Protein AF-A0A966YC26-F1 (afdb_monomer_lite)

pLDDT: mean 80.88, std 17.06, range [25.34, 98.81]

Radius of gyration: 23.55 Å; chains: 1; bounding box: 51×38×65 Å

Sequence (324 aa):
MDHTTIADCYKNHICDYFHRMGGAGRYVGYEDWHPAVLTLGCAYQAMKVRTFSELQPFWSRLPLPIMSGCDDLRQKTLKLIRANIDDTVLAVPFLKWVEIEIFETVKRSYGHEVATIFTKKMAEIKNDLGLPVITKTMQPLLMPSSVKVDVLRPDVSDIVTQDFVEHCCELYKLDHFGDHGYAHWMRVLYNGRILAAETGANVRIVELFALLHDTHRENEFDDPEHGPRAAAYAQRLLDGEISGFQFDLTPNEKKQLLIAIHDHSKPMNPRKIRQLNIGACWDADRLDLQRMGIRPQPHGLYTRYACESDVIRSANFRAQQIRL

Foldseek 3Di:
DDLVQLVCLLVVPQVVLCVVCPHVPNAPPGDLLLSLLLSLLLLCCLLVVDPPVLQVLSVVNHGPCCNPNSPCSSVVSSVSNNVPDDNVPSDPVSSVVNSVSSLVVCCVPPNDVSSVVNVVSVLVSCVSSVHDPCPDDDDDPDDPPDDDLPLLQDDDDLCRDPVNLVVLQVLAPDDLLDLLHDSLLSQLLVQLVVLCVVVVADSLLSNLLSSQLQSQDPDRPDDLCSLVVSLVVLVCVAVCVDPDDYDDDDPVSNVLSSCLSNPLPPPDFLVPDPRSNSQSSSLSNLLLCVLVVDQRALRNGNDPVSSDPVSSVVSNVSSVSDSD

Structure (mmCIF, N/CA/C/O backbone):
data_AF-A0A966YC26-F1
#
_entry.id   AF-A0A966YC26-F1
#
loop_
_atom_site.group_PDB
_atom_site.id
_atom_site.type_symbol
_atom_site.label_atom_id
_atom_site.label_alt_id
_atom_site.label_comp_id
_atom_site.label_asym_id
_atom_site.label_entity_id
_atom_site.label_seq_id
_atom_site.pdbx_PDB_ins_code
_atom_site.Cartn_x
_atom_site.Cartn_y
_atom_site.Cartn_z
_atom_site.occupancy
_atom_site.B_iso_or_equiv
_atom_site.auth_seq_id
_atom_site.auth_comp_id
_atom_site.auth_asym_id
_atom_site.auth_atom_id
_atom_site.pdbx_PDB_model_num
ATOM 1 N N . MET A 1 1 ? 4.583 -12.680 -17.547 1.00 46.84 1 MET A N 1
ATOM 2 C CA . MET A 1 1 ? 5.699 -11.727 -17.704 1.00 46.84 1 MET A CA 1
ATOM 3 C C . MET A 1 1 ? 5.242 -10.403 -17.151 1.00 46.84 1 MET A C 1
ATOM 5 O O . MET A 1 1 ? 4.227 -9.912 -17.628 1.00 46.84 1 MET A O 1
ATOM 9 N N . ASP A 1 2 ? 5.879 -9.909 -16.096 1.00 49.91 2 ASP A N 1
ATOM 10 C CA . ASP A 1 2 ? 5.395 -8.715 -15.411 1.00 49.91 2 ASP A CA 1
ATOM 11 C C . ASP A 1 2 ? 6.041 -7.470 -16.026 1.00 49.91 2 ASP A C 1
ATOM 13 O O . ASP A 1 2 ? 7.256 -7.382 -16.204 1.00 49.91 2 ASP A O 1
ATOM 17 N N . HIS A 1 3 ? 5.199 -6.525 -16.413 1.00 50.31 3 HIS A N 1
ATOM 18 C CA . HIS A 1 3 ? 5.588 -5.278 -17.048 1.00 50.31 3 HIS A CA 1
ATOM 19 C C . HIS A 1 3 ? 6.508 -4.419 -16.158 1.00 50.31 3 HIS A C 1
ATOM 21 O O . HIS A 1 3 ? 7.240 -3.562 -16.666 1.00 50.31 3 HIS A O 1
ATOM 27 N N . THR A 1 4 ? 6.523 -4.703 -14.851 1.00 57.97 4 THR A N 1
ATOM 28 C CA . THR A 1 4 ? 7.474 -4.161 -13.874 1.00 57.97 4 THR A CA 1
ATOM 29 C C . THR A 1 4 ? 8.918 -4.312 -14.311 1.00 57.97 4 THR A C 1
ATOM 31 O O . THR A 1 4 ? 9.693 -3.417 -14.033 1.00 57.97 4 THR A O 1
ATOM 34 N N . THR A 1 5 ? 9.327 -5.339 -15.067 1.00 68.44 5 THR A N 1
ATOM 35 C CA . THR A 1 5 ? 10.771 -5.538 -15.296 1.00 68.44 5 THR A CA 1
ATOM 36 C C . THR A 1 5 ? 11.432 -4.455 -16.162 1.00 68.44 5 THR A C 1
ATOM 38 O O . THR A 1 5 ? 12.599 -4.121 -15.952 1.00 68.44 5 THR A O 1
ATOM 41 N N . ILE A 1 6 ? 10.710 -3.858 -17.119 1.00 77.44 6 ILE A N 1
ATOM 42 C CA . ILE A 1 6 ? 11.257 -2.750 -17.927 1.00 77.44 6 ILE A CA 1
ATOM 43 C C . ILE A 1 6 ? 11.213 -1.434 -17.138 1.00 77.44 6 ILE A C 1
ATOM 45 O O . ILE A 1 6 ? 12.170 -0.660 -17.192 1.00 77.44 6 ILE A O 1
ATOM 49 N N . ALA A 1 7 ? 10.151 -1.200 -16.366 1.00 68.12 7 ALA A N 1
ATOM 50 C CA . ALA A 1 7 ? 10.051 -0.045 -15.474 1.00 68.12 7 ALA A CA 1
ATOM 51 C C . ALA A 1 7 ? 11.074 -0.110 -14.319 1.00 68.12 7 ALA A C 1
ATOM 53 O O . ALA A 1 7 ? 11.693 0.892 -13.974 1.00 68.12 7 ALA A O 1
ATOM 54 N N . ASP A 1 8 ? 11.347 -1.300 -13.791 1.00 75.75 8 ASP A N 1
ATOM 55 C CA . ASP A 1 8 ? 12.387 -1.572 -12.800 1.00 75.75 8 ASP A CA 1
ATOM 56 C C . ASP A 1 8 ? 13.776 -1.405 -13.407 1.00 75.75 8 ASP A C 1
ATOM 58 O O . ASP A 1 8 ? 14.669 -0.866 -12.759 1.00 75.75 8 ASP A O 1
ATOM 62 N N . CYS A 1 9 ? 13.977 -1.815 -14.663 1.00 81.62 9 CYS A N 1
ATOM 63 C CA . CYS A 1 9 ? 15.208 -1.513 -15.390 1.00 81.62 9 CYS A CA 1
ATOM 64 C C . CYS A 1 9 ? 15.407 0.007 -15.508 1.00 81.62 9 CYS A C 1
ATOM 66 O O . CYS A 1 9 ? 16.504 0.509 -15.262 1.00 81.62 9 CYS A O 1
ATOM 68 N N . TYR A 1 10 ? 14.356 0.757 -15.839 1.00 83.31 10 TYR A N 1
ATOM 69 C CA . TYR A 1 10 ? 14.411 2.217 -15.854 1.00 83.31 10 TYR A CA 1
ATOM 70 C C . TYR A 1 10 ? 14.780 2.782 -14.473 1.00 83.31 10 TYR A C 1
ATOM 72 O O . TYR A 1 10 ? 15.791 3.472 -14.333 1.00 83.31 10 TYR A O 1
ATOM 80 N N . LYS A 1 11 ? 14.020 2.427 -13.434 1.00 77.81 11 LYS A N 1
ATOM 81 C CA . LYS A 1 11 ? 14.167 2.979 -12.083 1.00 77.81 11 LYS A CA 1
ATOM 82 C C . LYS A 1 11 ? 15.481 2.576 -11.412 1.00 77.81 11 LYS A C 1
ATOM 84 O O . LYS A 1 11 ? 16.204 3.423 -10.899 1.00 77.81 11 LYS A O 1
ATOM 89 N N . ASN A 1 12 ? 15.796 1.286 -11.416 1.00 78.50 12 ASN A N 1
ATOM 90 C CA . ASN A 1 12 ? 16.855 0.720 -10.582 1.00 78.50 12 ASN A CA 1
ATOM 91 C C . ASN A 1 12 ? 18.201 0.617 -11.306 1.00 78.50 12 ASN A C 1
ATOM 93 O O . ASN A 1 12 ? 19.228 0.467 -10.651 1.00 78.50 12 ASN A O 1
ATOM 97 N N . HIS A 1 13 ? 18.219 0.666 -12.643 1.00 81.38 13 HIS A N 1
ATOM 98 C CA . HIS A 1 13 ? 19.461 0.576 -13.413 1.00 81.38 13 HIS A CA 1
ATOM 99 C C . HIS A 1 13 ? 19.802 1.887 -14.118 1.00 81.38 13 HIS A C 1
ATOM 101 O O . HIS A 1 13 ? 20.912 2.393 -13.962 1.00 81.38 13 HIS A O 1
ATOM 107 N N . ILE A 1 14 ? 18.859 2.454 -14.874 1.00 84.06 14 ILE A N 1
ATOM 108 C CA . ILE A 1 14 ? 19.116 3.668 -15.652 1.00 84.06 14 ILE A CA 1
ATOM 109 C C . ILE A 1 14 ? 19.166 4.903 -14.747 1.00 84.06 14 ILE A C 1
ATOM 111 O O . ILE A 1 14 ? 20.177 5.604 -14.740 1.00 84.06 14 ILE A O 1
ATOM 115 N N . CYS A 1 15 ? 18.110 5.175 -13.975 1.00 80.38 15 CYS A N 1
ATOM 116 C CA . CYS A 1 15 ? 18.053 6.360 -13.113 1.00 80.38 15 CYS A CA 1
ATOM 117 C C . CYS A 1 15 ? 19.156 6.348 -12.049 1.00 80.38 15 CYS A C 1
ATOM 119 O O . CYS A 1 15 ? 19.765 7.389 -11.809 1.00 80.38 15 CYS A O 1
ATOM 121 N N . ASP A 1 16 ? 19.464 5.181 -11.475 1.00 78.69 16 ASP A N 1
ATOM 122 C CA . ASP A 1 16 ? 20.592 5.005 -10.554 1.00 78.69 16 ASP A CA 1
ATOM 123 C C . ASP A 1 16 ? 21.946 5.317 -11.219 1.00 78.69 16 ASP A C 1
ATOM 125 O O . ASP A 1 16 ? 22.761 6.045 -10.650 1.00 78.69 16 ASP A O 1
ATOM 129 N N . TYR A 1 17 ? 22.185 4.834 -12.447 1.00 80.38 17 TYR A N 1
ATOM 130 C CA . TYR A 1 17 ? 23.409 5.158 -13.188 1.00 80.38 17 TYR A CA 1
ATOM 131 C C . TYR A 1 17 ? 23.558 6.672 -13.382 1.00 80.38 17 TYR A C 1
ATOM 133 O O . TYR A 1 17 ? 24.613 7.236 -13.082 1.00 80.38 17 TYR A O 1
ATOM 141 N N . PHE A 1 18 ? 22.498 7.347 -13.836 1.00 73.56 18 PHE A N 1
ATOM 142 C CA . PHE A 1 18 ? 22.528 8.796 -14.030 1.00 73.56 18 PHE A CA 1
ATOM 143 C C . PHE A 1 18 ? 22.691 9.556 -12.709 1.00 73.56 18 PHE A C 1
ATOM 145 O O . PHE A 1 18 ? 23.477 10.500 -12.671 1.00 73.56 18 PHE A O 1
ATOM 152 N N . HIS A 1 19 ? 22.059 9.114 -11.617 1.00 72.88 19 HIS A N 1
ATOM 153 C CA . HIS A 1 19 ? 22.267 9.685 -10.281 1.00 72.88 19 HIS A CA 1
ATOM 154 C C . HIS A 1 19 ? 23.727 9.578 -9.830 1.00 72.88 19 HIS A C 1
ATOM 156 O O . HIS A 1 19 ? 24.337 10.585 -9.474 1.00 72.88 19 HIS A O 1
ATOM 162 N N . ARG A 1 20 ? 24.325 8.380 -9.905 1.00 73.31 20 ARG A N 1
ATOM 163 C CA . ARG A 1 20 ? 25.728 8.150 -9.511 1.00 73.31 20 ARG A CA 1
ATOM 164 C C . ARG A 1 20 ? 26.718 8.931 -10.362 1.00 73.31 20 ARG A C 1
ATOM 166 O O . ARG A 1 20 ? 27.778 9.324 -9.880 1.00 73.31 20 ARG A O 1
ATOM 173 N N . MET A 1 21 ? 26.378 9.166 -11.625 1.00 67.44 21 MET A N 1
ATOM 174 C CA . MET A 1 21 ? 27.212 9.948 -12.524 1.00 67.44 21 MET A CA 1
ATOM 175 C C . MET A 1 21 ? 27.005 11.460 -12.377 1.00 67.44 21 MET A C 1
ATOM 177 O O . MET A 1 21 ? 27.778 12.195 -12.978 1.00 67.44 21 MET A O 1
ATOM 181 N N . GLY A 1 22 ? 26.070 11.943 -11.553 1.00 56.41 22 GLY A N 1
ATOM 182 C CA . GLY A 1 22 ? 25.850 13.375 -11.308 1.00 56.41 22 GLY A CA 1
ATOM 183 C C . GLY A 1 22 ? 24.789 14.037 -12.198 1.00 56.41 22 GLY A C 1
ATOM 184 O O . GLY A 1 22 ? 24.747 15.260 -12.268 1.00 56.41 22 GLY A O 1
ATOM 185 N N . GLY A 1 23 ? 23.943 13.250 -12.872 1.00 60.91 23 GLY A N 1
ATOM 186 C CA . GLY A 1 23 ? 22.702 13.697 -13.520 1.00 60.91 23 GLY A CA 1
ATOM 187 C C . GLY A 1 23 ? 22.843 14.824 -14.554 1.00 60.91 23 GLY A C 1
ATOM 188 O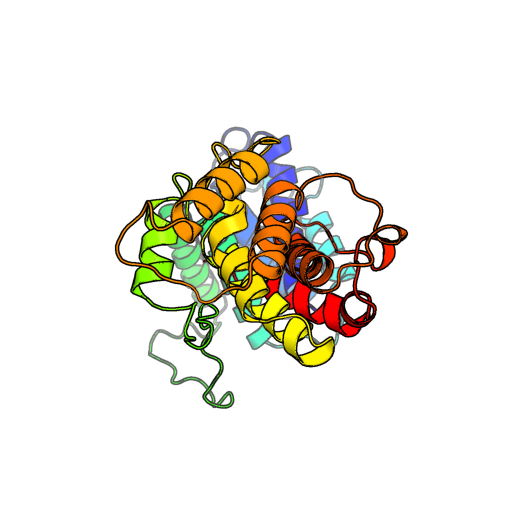 O . GLY A 1 23 ? 23.819 14.883 -15.318 1.00 60.91 23 GLY A O 1
ATOM 189 N N . ALA A 1 24 ? 21.832 15.704 -14.580 1.00 51.41 24 ALA A N 1
ATOM 190 C CA . ALA A 1 24 ? 21.786 16.937 -15.364 1.00 51.41 24 ALA A CA 1
ATOM 191 C C . ALA A 1 24 ? 22.899 17.898 -14.917 1.00 51.41 24 ALA A C 1
ATOM 193 O O . ALA A 1 24 ? 22.746 18.687 -13.992 1.00 51.41 24 ALA A O 1
ATOM 194 N N . GLY A 1 25 ? 24.065 17.784 -15.550 1.00 51.94 25 GLY A N 1
ATOM 195 C CA . GLY A 1 25 ? 25.237 18.601 -15.228 1.00 51.94 25 GLY A CA 1
ATOM 196 C C . GLY A 1 25 ? 26.548 18.025 -15.753 1.00 51.94 25 GLY A C 1
ATOM 197 O O . GLY A 1 25 ? 27.466 18.777 -16.069 1.00 51.94 25 GLY A O 1
ATOM 198 N N . ARG A 1 26 ? 26.632 16.697 -15.923 1.00 65.94 26 ARG A N 1
ATOM 199 C CA . ARG A 1 26 ? 27.845 16.032 -16.437 1.00 65.94 26 ARG A CA 1
ATOM 200 C C . ARG A 1 26 ? 27.856 15.819 -17.948 1.00 65.94 26 ARG A C 1
ATOM 202 O O . ARG A 1 26 ? 28.925 15.748 -18.550 1.00 65.94 26 ARG A O 1
ATOM 209 N N . TYR A 1 27 ? 26.684 15.708 -18.565 1.00 65.75 27 TYR A N 1
ATOM 210 C CA . TYR A 1 27 ? 26.548 15.446 -19.994 1.00 65.75 27 TYR A CA 1
ATOM 211 C C . TYR A 1 27 ? 25.913 16.650 -20.680 1.00 65.75 27 TYR A C 1
ATOM 213 O O . TYR A 1 27 ? 24.805 17.060 -20.338 1.00 65.75 27 TYR A O 1
ATOM 221 N N . VAL A 1 28 ? 26.625 17.215 -21.656 1.00 68.31 28 VAL A N 1
ATOM 222 C CA . VAL A 1 28 ? 26.132 18.344 -22.451 1.00 68.31 28 VAL A CA 1
ATOM 223 C C . VAL A 1 28 ? 24.828 17.946 -23.145 1.00 68.31 28 VAL A C 1
ATOM 225 O O . VAL A 1 28 ? 24.783 16.938 -23.852 1.00 68.31 28 VAL A O 1
ATOM 228 N N . GLY A 1 29 ? 23.780 18.746 -22.932 1.00 70.75 29 GLY A N 1
ATOM 229 C CA . GLY A 1 29 ? 22.457 18.519 -23.511 1.00 70.75 29 GLY A CA 1
ATOM 230 C C . GLY A 1 29 ? 21.680 17.363 -22.881 1.00 70.75 29 GLY A C 1
ATOM 231 O O . GLY A 1 29 ? 20.821 16.804 -23.549 1.00 70.75 29 GLY A O 1
ATOM 232 N N . TYR A 1 30 ? 21.996 16.950 -21.649 1.00 79.19 30 TYR A N 1
ATOM 233 C CA . TYR A 1 30 ? 21.158 16.009 -20.905 1.00 79.19 30 TYR A CA 1
ATOM 234 C C . TYR A 1 30 ? 19.858 16.666 -20.434 1.00 79.19 30 TYR A C 1
ATOM 236 O O . TYR A 1 30 ? 19.851 17.820 -20.024 1.00 79.19 30 TYR A O 1
ATOM 244 N N . GLU A 1 31 ? 18.791 15.875 -20.440 1.00 81.56 31 GLU A N 1
ATOM 245 C CA . GLU A 1 31 ? 17.444 16.225 -20.016 1.00 81.56 31 GLU A CA 1
ATOM 246 C C . GLU A 1 31 ? 16.895 15.032 -19.228 1.00 81.56 31 GLU A C 1
ATOM 248 O O . GLU A 1 31 ? 17.177 13.876 -19.572 1.00 81.56 31 GLU A O 1
ATOM 253 N N . ASP A 1 32 ? 16.075 15.287 -18.212 1.00 80.19 32 ASP A N 1
ATOM 254 C CA . ASP A 1 32 ? 15.599 14.249 -17.283 1.00 80.19 32 ASP A CA 1
ATOM 255 C C . ASP A 1 32 ? 14.672 13.203 -17.924 1.00 80.19 32 ASP A C 1
ATOM 257 O O . ASP A 1 32 ? 14.471 12.112 -17.388 1.00 80.19 32 ASP A O 1
ATOM 261 N N . TRP A 1 33 ? 14.162 13.476 -19.126 1.00 85.00 33 TRP A N 1
ATOM 262 C CA . TRP A 1 33 ? 13.376 12.520 -19.906 1.00 85.00 33 TRP A CA 1
ATOM 263 C C . TRP A 1 33 ? 14.227 11.587 -20.793 1.00 85.00 33 TRP A C 1
ATOM 265 O O . TRP A 1 33 ? 13.712 10.575 -21.279 1.00 85.00 33 TRP A O 1
ATOM 275 N N . HIS A 1 34 ? 15.525 11.856 -21.005 1.00 87.06 34 HIS A N 1
ATOM 276 C CA . HIS A 1 34 ? 16.402 10.997 -21.823 1.00 87.06 34 HIS A CA 1
ATOM 277 C C . HIS A 1 34 ? 16.524 9.553 -21.304 1.00 87.06 34 HIS A C 1
ATOM 279 O O . HIS A 1 34 ? 16.415 8.628 -22.115 1.00 87.06 34 HIS A O 1
ATOM 285 N N . PRO A 1 35 ? 16.686 9.311 -19.988 1.00 88.50 35 PRO A N 1
ATOM 286 C CA . PRO A 1 35 ? 16.598 7.978 -19.392 1.00 88.50 35 PRO A CA 1
ATOM 287 C C . PRO A 1 35 ? 15.401 7.131 -19.864 1.00 88.50 35 PRO A C 1
ATOM 289 O O . PRO A 1 35 ? 15.534 5.935 -20.149 1.00 88.50 35 PRO A O 1
ATOM 292 N N . ALA A 1 36 ? 14.226 7.754 -19.976 1.00 89.00 36 ALA A N 1
ATOM 293 C CA . ALA A 1 36 ? 12.986 7.077 -20.342 1.00 89.00 36 ALA A CA 1
ATOM 294 C C . ALA A 1 36 ? 13.000 6.666 -21.820 1.00 89.00 36 ALA A C 1
ATOM 296 O O . ALA A 1 36 ? 12.689 5.524 -22.165 1.00 89.00 36 ALA A O 1
ATOM 297 N N . VAL A 1 37 ? 13.455 7.568 -22.692 1.00 91.12 37 VAL A N 1
ATOM 298 C CA . VAL A 1 37 ? 13.597 7.317 -24.135 1.00 91.12 37 VAL A CA 1
ATOM 299 C C . VAL A 1 37 ? 14.655 6.253 -24.423 1.00 91.12 37 VAL A C 1
ATOM 301 O O . VAL A 1 37 ? 14.418 5.374 -25.252 1.00 91.12 37 VAL A O 1
ATOM 304 N N . LEU A 1 38 ? 15.780 6.256 -23.698 1.00 92.06 38 LEU A N 1
ATOM 305 C CA . LEU A 1 38 ? 16.790 5.196 -23.785 1.00 92.06 38 LEU A CA 1
ATOM 306 C C . LEU A 1 38 ? 16.200 3.824 -23.439 1.00 92.06 38 LEU A C 1
ATOM 308 O O . LEU A 1 38 ? 16.419 2.853 -24.167 1.00 92.06 38 LEU A O 1
ATOM 312 N N . THR A 1 39 ? 15.448 3.746 -22.339 1.00 92.31 39 THR A N 1
ATOM 313 C CA . THR A 1 39 ? 14.839 2.490 -21.882 1.00 92.31 39 THR A CA 1
ATOM 314 C C . THR A 1 39 ? 13.851 1.962 -22.912 1.00 92.31 39 THR A C 1
ATOM 316 O O . THR A 1 39 ? 13.915 0.788 -23.279 1.00 92.31 39 THR A O 1
ATOM 319 N N . LEU A 1 40 ? 12.978 2.828 -23.431 1.00 91.00 40 LEU A N 1
ATOM 320 C CA . LEU A 1 40 ? 11.994 2.445 -24.437 1.00 91.00 40 LEU A CA 1
ATOM 321 C C . LEU A 1 40 ? 12.648 1.991 -25.738 1.00 91.00 40 LEU A C 1
ATOM 323 O O . LEU A 1 40 ? 12.311 0.918 -26.232 1.00 91.00 40 LEU A O 1
ATOM 327 N N . GLY A 1 41 ? 13.639 2.719 -26.256 1.00 91.19 41 GLY A N 1
ATOM 328 C CA . GLY A 1 41 ? 14.377 2.274 -27.440 1.00 91.19 41 GLY A CA 1
ATOM 329 C C . GLY A 1 41 ? 14.984 0.878 -27.242 1.00 91.19 41 GLY A C 1
ATOM 330 O O . GLY A 1 41 ? 14.851 0.004 -28.101 1.00 91.19 41 GLY A O 1
ATOM 331 N N . CYS A 1 42 ? 15.595 0.622 -26.079 1.00 92.38 42 CYS A N 1
ATOM 332 C CA . CYS A 1 42 ? 16.139 -0.696 -25.743 1.00 92.38 42 CYS A CA 1
ATOM 333 C C . CYS A 1 42 ? 15.050 -1.775 -25.629 1.00 92.38 42 CYS A C 1
ATOM 335 O O . CYS A 1 42 ? 15.276 -2.898 -26.077 1.00 92.38 42 CYS A O 1
ATOM 337 N N . ALA A 1 43 ? 13.873 -1.451 -25.088 1.00 88.88 43 ALA A N 1
ATOM 338 C CA . ALA A 1 43 ? 12.738 -2.368 -25.006 1.00 88.88 43 ALA A CA 1
ATOM 339 C C . ALA A 1 43 ? 12.208 -2.754 -26.394 1.00 88.88 43 ALA A C 1
ATOM 341 O O . ALA A 1 43 ? 12.115 -3.941 -26.704 1.00 88.88 43 ALA A O 1
ATOM 342 N N . TYR A 1 44 ? 11.963 -1.775 -27.271 1.00 87.06 44 TYR A N 1
ATOM 343 C CA . TYR A 1 44 ? 11.539 -2.023 -28.654 1.00 87.06 44 TYR A CA 1
ATOM 344 C C . TYR A 1 44 ? 12.552 -2.896 -29.415 1.00 87.06 44 TYR A C 1
ATOM 346 O O . TYR A 1 44 ? 12.159 -3.791 -30.170 1.00 87.06 44 TYR A O 1
ATOM 354 N N . GLN A 1 45 ? 13.853 -2.678 -29.185 1.00 89.25 45 GLN A N 1
ATOM 355 C CA . GLN A 1 45 ? 14.915 -3.485 -29.785 1.00 89.25 45 GLN A CA 1
ATOM 356 C C . GLN A 1 45 ? 14.988 -4.902 -29.194 1.00 89.25 45 GLN A C 1
ATOM 358 O O . GLN A 1 45 ? 15.210 -5.873 -29.922 1.00 89.25 45 GLN A O 1
ATOM 363 N N . ALA A 1 46 ? 14.849 -5.042 -27.873 1.00 88.12 46 ALA A N 1
ATOM 364 C CA . ALA A 1 46 ? 14.877 -6.331 -27.185 1.00 88.12 46 ALA A CA 1
ATOM 365 C C . ALA A 1 46 ? 13.715 -7.223 -27.630 1.00 88.12 46 ALA A C 1
ATOM 367 O O . ALA A 1 46 ? 13.921 -8.401 -27.910 1.00 88.12 46 ALA A O 1
ATOM 368 N N . MET A 1 47 ? 12.537 -6.622 -27.794 1.00 82.00 47 MET A N 1
ATOM 369 C CA . MET A 1 47 ? 11.310 -7.266 -28.260 1.00 82.00 47 MET A CA 1
ATOM 370 C C . MET A 1 47 ? 11.275 -7.508 -29.775 1.00 82.00 47 MET A C 1
ATOM 372 O O . MET A 1 47 ? 10.257 -7.935 -30.308 1.00 82.00 47 MET A O 1
ATOM 376 N N . LYS A 1 48 ? 12.359 -7.219 -30.507 1.00 82.88 48 LYS A N 1
ATOM 377 C CA . LYS A 1 48 ? 12.448 -7.429 -31.965 1.00 82.88 48 LYS A CA 1
ATOM 378 C C . LYS A 1 48 ? 11.334 -6.717 -32.760 1.00 82.88 48 LYS A C 1
ATOM 380 O O . LYS A 1 48 ? 11.059 -7.091 -33.894 1.00 82.88 48 LYS A O 1
ATOM 385 N N . VAL A 1 49 ? 10.714 -5.676 -32.192 1.00 79.94 49 VAL A N 1
ATOM 386 C CA . VAL A 1 49 ? 9.662 -4.885 -32.861 1.00 79.94 49 VAL A CA 1
ATOM 387 C C . VAL A 1 49 ? 10.263 -3.985 -33.935 1.00 79.94 49 VAL A C 1
ATOM 389 O O . VAL A 1 49 ? 9.636 -3.723 -34.964 1.00 79.94 49 VAL A O 1
ATOM 392 N N . ARG A 1 50 ? 11.486 -3.512 -33.688 1.00 84.00 50 ARG A N 1
ATOM 393 C CA . ARG A 1 50 ? 12.316 -2.760 -34.625 1.00 84.00 50 ARG A CA 1
ATOM 394 C C . ARG A 1 50 ? 13.778 -3.149 -34.440 1.00 84.00 50 ARG A C 1
ATOM 396 O O . ARG A 1 50 ? 14.225 -3.472 -33.337 1.00 84.00 50 ARG A O 1
ATOM 403 N N . THR A 1 51 ? 14.531 -3.106 -35.525 1.00 85.56 51 THR A N 1
ATOM 404 C CA . THR A 1 51 ? 15.985 -3.242 -35.519 1.00 85.56 51 THR A CA 1
ATOM 405 C C . THR A 1 51 ? 16.648 -1.988 -34.952 1.00 85.56 51 THR A C 1
ATOM 407 O O . THR A 1 51 ? 16.033 -0.932 -34.813 1.00 85.56 51 THR A O 1
ATOM 410 N N . PHE A 1 52 ? 17.944 -2.083 -34.643 1.00 86.06 52 PHE A N 1
ATOM 411 C CA . PHE A 1 52 ? 18.715 -0.926 -34.184 1.00 86.06 52 PHE A CA 1
ATOM 412 C C . PHE A 1 52 ? 18.655 0.245 -35.178 1.00 86.06 52 PHE A C 1
ATOM 414 O O . PHE A 1 52 ? 18.459 1.381 -34.755 1.00 86.06 52 PHE A O 1
ATOM 421 N N . SER A 1 53 ? 18.783 -0.039 -36.478 1.00 81.12 53 SER A N 1
ATOM 422 C CA . SER A 1 53 ? 18.754 0.975 -37.537 1.00 81.12 53 SER A CA 1
ATOM 423 C C . SER A 1 53 ? 17.387 1.645 -37.656 1.00 81.12 53 SER A C 1
ATOM 425 O O . SER A 1 53 ? 17.313 2.859 -37.803 1.00 81.12 53 SER A O 1
ATOM 427 N N . GLU A 1 54 ? 16.304 0.877 -37.536 1.00 82.88 54 GLU A N 1
ATOM 428 C CA . GLU A 1 54 ? 14.940 1.419 -37.579 1.00 82.88 54 GLU A CA 1
ATOM 429 C C . GLU A 1 54 ? 14.599 2.260 -36.343 1.00 82.88 54 GLU A C 1
ATOM 431 O O . GLU A 1 54 ? 13.743 3.132 -36.416 1.00 82.88 54 GLU A O 1
ATOM 436 N N . LEU A 1 55 ? 15.285 2.046 -35.217 1.00 87.06 55 LEU A N 1
ATOM 437 C CA . LEU A 1 55 ? 15.108 2.826 -33.989 1.00 87.06 55 LEU A CA 1
ATOM 438 C C . LEU A 1 55 ? 15.893 4.141 -33.971 1.00 87.06 55 LEU A C 1
ATOM 440 O O . LEU A 1 55 ? 15.956 4.787 -32.926 1.00 87.06 55 LEU A O 1
ATOM 444 N N . GLN A 1 56 ? 16.442 4.584 -35.110 1.00 85.94 56 GLN A N 1
ATOM 445 C CA . GLN A 1 56 ? 17.093 5.892 -35.215 1.00 85.94 56 GLN A CA 1
ATOM 446 C C . GLN A 1 56 ? 16.271 7.015 -34.549 1.00 85.94 56 GLN A C 1
ATOM 448 O O . GLN A 1 56 ? 16.851 7.740 -33.740 1.00 85.94 56 GLN A O 1
ATOM 453 N N . PRO A 1 57 ? 14.942 7.129 -34.750 1.00 86.31 57 PRO A N 1
ATOM 454 C CA . PRO A 1 57 ? 14.154 8.184 -34.113 1.00 86.31 57 PRO A CA 1
ATOM 455 C C . PRO A 1 57 ? 14.240 8.227 -32.579 1.00 86.31 57 PRO A C 1
ATOM 457 O O . PRO A 1 57 ? 14.088 9.297 -32.008 1.00 86.31 57 PRO A O 1
ATOM 460 N N . PHE A 1 58 ? 14.530 7.115 -31.895 1.00 88.38 58 PHE A N 1
ATOM 461 C CA . PHE A 1 58 ? 14.874 7.140 -30.467 1.00 88.38 58 PHE A CA 1
ATOM 462 C C . PHE A 1 58 ? 16.301 7.652 -30.253 1.00 88.38 58 PHE A C 1
ATOM 464 O O . PHE A 1 58 ? 16.554 8.533 -29.436 1.00 88.38 58 PHE A O 1
ATOM 471 N N . TRP A 1 59 ? 17.246 7.102 -31.009 1.00 85.75 59 TRP A N 1
ATOM 472 C CA . TRP A 1 59 ? 18.676 7.351 -30.861 1.00 85.75 59 TRP A CA 1
ATOM 473 C C . TRP A 1 59 ? 19.090 8.792 -31.157 1.00 85.75 59 TRP A C 1
ATOM 475 O O . TRP A 1 59 ? 19.961 9.317 -30.473 1.00 85.75 59 TRP A O 1
ATOM 485 N N . SER A 1 60 ? 18.461 9.461 -32.127 1.00 84.06 60 SER A N 1
ATOM 486 C CA . SER A 1 60 ? 18.742 10.876 -32.424 1.00 84.06 60 SER A CA 1
ATOM 487 C C . SER A 1 60 ? 18.255 11.846 -31.352 1.00 84.06 60 SER A C 1
ATOM 489 O O . SER A 1 60 ? 18.615 13.019 -31.399 1.00 84.06 60 SER A O 1
ATOM 491 N N . ARG A 1 61 ? 17.422 11.393 -30.409 1.00 85.81 61 ARG A N 1
ATOM 492 C CA . ARG A 1 61 ? 16.896 12.213 -29.305 1.00 85.81 61 ARG A CA 1
ATOM 493 C C . ARG A 1 61 ? 17.788 12.118 -28.073 1.00 85.81 61 ARG A C 1
ATOM 495 O O . ARG A 1 61 ? 17.516 12.791 -27.093 1.00 85.81 61 ARG A O 1
ATOM 502 N N . LEU A 1 62 ? 18.830 11.291 -28.119 1.00 85.44 62 LEU A N 1
ATOM 503 C CA . LEU A 1 62 ? 19.750 11.071 -27.016 1.00 85.44 62 LEU A CA 1
ATOM 504 C C . LEU A 1 62 ? 21.119 11.686 -27.345 1.00 85.44 62 LEU A C 1
ATOM 506 O O . LEU A 1 62 ? 21.630 11.491 -28.451 1.00 85.44 62 LEU A O 1
ATOM 510 N N . PRO A 1 63 ? 21.759 12.380 -26.390 1.00 81.19 63 PRO A N 1
ATOM 511 C CA . PRO A 1 63 ? 23.145 12.808 -26.521 1.00 81.19 63 PRO A CA 1
ATOM 512 C C . PRO A 1 63 ? 24.085 11.654 -26.900 1.00 81.19 63 PRO A C 1
ATOM 514 O O . PRO A 1 63 ? 23.981 10.548 -26.363 1.00 81.19 63 PRO A O 1
ATOM 517 N N . LEU A 1 64 ? 25.067 11.930 -27.767 1.00 77.44 64 LEU A N 1
ATOM 518 C CA . LEU A 1 64 ? 26.076 10.948 -28.195 1.00 77.44 64 LEU A CA 1
ATOM 519 C C . LEU A 1 64 ? 26.747 10.192 -27.027 1.00 77.44 64 LEU A C 1
ATOM 521 O O . LEU A 1 64 ? 26.873 8.970 -27.132 1.00 77.44 64 LEU A O 1
ATOM 525 N N . PRO A 1 65 ? 27.106 10.836 -25.892 1.00 76.38 65 PRO A N 1
ATOM 526 C CA . PRO A 1 65 ? 27.669 10.121 -24.747 1.00 76.38 65 PRO A CA 1
ATOM 527 C C . PRO A 1 65 ? 26.762 9.025 -24.179 1.00 76.38 65 PRO A C 1
ATOM 529 O O . PRO A 1 65 ? 27.278 8.028 -23.691 1.00 76.38 65 PRO A O 1
ATOM 532 N N . ILE A 1 66 ? 25.435 9.164 -24.255 1.00 78.38 66 ILE A N 1
ATOM 533 C CA . ILE A 1 66 ? 24.483 8.135 -23.799 1.00 78.38 66 ILE A CA 1
ATOM 534 C C . ILE A 1 66 ? 24.408 6.978 -24.808 1.00 78.38 66 ILE A C 1
ATOM 536 O O . ILE A 1 66 ? 24.246 5.819 -24.429 1.00 78.38 66 ILE A O 1
ATOM 540 N N . MET A 1 67 ? 24.541 7.281 -26.102 1.00 79.62 67 MET A N 1
ATOM 541 C CA . MET A 1 67 ? 24.387 6.310 -27.190 1.00 79.62 67 MET A CA 1
ATOM 542 C C . MET A 1 67 ? 25.605 5.405 -27.402 1.00 79.62 67 MET A C 1
ATOM 544 O O . MET A 1 67 ? 25.443 4.215 -27.702 1.00 79.62 67 MET A O 1
ATOM 548 N N . SER A 1 68 ? 26.806 5.971 -27.283 1.00 69.56 68 SER A N 1
ATOM 549 C CA . SER A 1 68 ? 28.076 5.293 -27.577 1.00 69.56 68 SER A CA 1
ATOM 550 C C . SER A 1 68 ? 29.138 5.455 -26.483 1.00 69.56 68 SER A C 1
ATOM 552 O O . SER A 1 68 ? 30.282 5.071 -26.698 1.00 69.56 68 SER A O 1
ATOM 554 N N . GLY A 1 69 ? 28.783 6.039 -25.336 1.00 71.56 69 GLY A N 1
ATOM 555 C CA . GLY A 1 69 ? 29.651 6.203 -24.167 1.00 71.56 69 GLY A CA 1
ATOM 556 C C . GLY A 1 69 ? 28.974 5.703 -22.887 1.00 71.56 69 GLY A C 1
ATOM 557 O O . GLY A 1 69 ? 28.198 4.750 -22.928 1.00 71.56 69 GLY A O 1
ATOM 558 N N . CYS A 1 70 ? 29.265 6.346 -21.749 1.00 74.06 70 CYS A N 1
ATOM 559 C CA . CYS A 1 70 ? 28.679 6.010 -20.442 1.00 74.06 70 CYS A CA 1
ATOM 560 C C . CYS A 1 70 ? 28.839 4.527 -20.071 1.00 74.06 70 CYS A C 1
ATOM 562 O O . CYS A 1 70 ? 27.864 3.848 -19.762 1.00 74.06 70 CYS A O 1
ATOM 564 N N . ASP A 1 71 ? 30.063 4.003 -20.142 1.00 81.38 71 ASP A N 1
ATOM 565 C CA . ASP A 1 71 ? 30.377 2.614 -19.782 1.00 81.38 71 ASP A CA 1
ATOM 566 C C . ASP A 1 71 ? 29.451 1.582 -20.451 1.00 81.38 71 ASP A C 1
ATOM 568 O O . ASP A 1 71 ? 28.977 0.652 -19.795 1.00 81.38 71 ASP A O 1
ATOM 572 N N . ASP A 1 72 ? 29.155 1.758 -21.740 1.00 83.75 72 ASP A N 1
ATOM 573 C CA . ASP A 1 72 ? 28.252 0.896 -22.514 1.00 83.75 72 ASP A CA 1
ATOM 574 C C . ASP A 1 72 ? 26.822 0.820 -21.946 1.00 83.75 72 ASP A C 1
ATOM 576 O O . ASP A 1 72 ? 26.162 -0.223 -22.038 1.00 83.75 72 ASP A O 1
ATOM 580 N N . LEU A 1 73 ? 26.321 1.907 -21.343 1.00 86.44 73 LEU A N 1
ATOM 581 C CA . LEU A 1 73 ? 25.015 1.951 -20.674 1.00 86.44 73 LEU A CA 1
ATOM 582 C C . LEU A 1 73 ? 23.892 1.392 -21.552 1.00 86.44 73 LEU A C 1
ATOM 584 O O . LEU A 1 73 ? 23.129 0.532 -21.112 1.00 86.44 73 LEU A O 1
ATOM 588 N N . ARG A 1 74 ? 23.804 1.824 -22.813 1.00 89.88 74 ARG A N 1
ATOM 589 C CA . ARG A 1 74 ? 22.775 1.353 -23.752 1.00 89.88 74 ARG A CA 1
ATOM 590 C C . ARG A 1 74 ? 22.849 -0.159 -23.967 1.00 89.88 74 ARG A C 1
ATOM 592 O O . ARG A 1 74 ? 21.831 -0.845 -23.918 1.00 89.88 74 ARG A O 1
ATOM 599 N N . GLN A 1 75 ? 24.044 -0.699 -24.190 1.00 89.44 75 GLN A N 1
ATOM 600 C CA . GLN A 1 75 ? 24.267 -2.123 -24.428 1.00 89.44 75 GLN A CA 1
ATOM 601 C C . GLN A 1 75 ? 23.960 -2.944 -23.170 1.00 89.44 75 GLN A C 1
ATOM 603 O O . GLN A 1 75 ? 23.330 -3.999 -23.270 1.00 89.44 75 GLN A O 1
ATOM 608 N N . LYS A 1 76 ? 24.353 -2.453 -21.989 1.00 89.31 76 LYS A N 1
ATOM 609 C CA . LYS A 1 76 ? 24.038 -3.069 -20.691 1.00 89.31 76 LYS A CA 1
ATOM 610 C C . LYS A 1 76 ? 22.534 -3.091 -20.432 1.00 89.31 76 LYS A C 1
ATOM 612 O O . LYS A 1 76 ? 22.004 -4.140 -20.079 1.00 89.31 76 LYS A O 1
ATOM 617 N N . THR A 1 77 ? 21.848 -1.992 -20.724 1.00 90.12 77 THR A N 1
ATOM 618 C CA . THR A 1 77 ? 20.384 -1.870 -20.633 1.00 90.12 77 THR A CA 1
ATOM 619 C C . THR A 1 77 ? 19.688 -2.850 -21.563 1.00 90.12 77 THR A C 1
ATOM 621 O O . THR A 1 77 ? 18.838 -3.623 -21.134 1.00 90.12 77 THR A O 1
ATOM 624 N N . LEU A 1 78 ? 20.091 -2.890 -22.836 1.00 90.25 78 LEU A N 1
ATOM 625 C CA . LEU A 1 78 ? 19.548 -3.832 -23.811 1.00 90.25 78 LEU A CA 1
ATOM 626 C C . LEU A 1 78 ? 19.751 -5.287 -23.368 1.00 90.25 78 LEU A C 1
ATOM 628 O O . LEU A 1 78 ? 18.841 -6.103 -23.499 1.00 90.25 78 LEU A O 1
ATOM 632 N N . LYS A 1 79 ? 20.936 -5.621 -22.843 1.00 90.25 79 LYS A N 1
ATOM 633 C CA . LYS A 1 79 ? 21.241 -6.959 -22.323 1.00 90.25 79 LYS A CA 1
ATOM 634 C C . LYS A 1 79 ? 20.378 -7.299 -21.108 1.00 90.25 79 LYS A C 1
ATOM 636 O O . LYS A 1 79 ? 19.858 -8.408 -21.045 1.00 90.25 79 LYS A O 1
ATOM 641 N N . LEU A 1 80 ? 20.217 -6.356 -20.181 1.00 88.38 80 LEU A N 1
ATOM 642 C CA . LEU A 1 80 ? 19.397 -6.520 -18.984 1.00 88.38 80 LEU A CA 1
ATOM 643 C C . LEU A 1 80 ? 17.935 -6.769 -19.355 1.00 88.38 80 LEU A C 1
ATOM 645 O O . LEU A 1 80 ? 17.347 -7.740 -18.894 1.00 88.38 80 LEU A O 1
ATOM 649 N N . ILE A 1 81 ? 17.375 -5.955 -20.248 1.00 88.06 81 ILE A N 1
ATOM 650 C CA . ILE A 1 81 ? 16.001 -6.126 -20.719 1.00 88.06 81 ILE A CA 1
ATOM 651 C C . ILE A 1 81 ? 15.842 -7.480 -21.429 1.00 88.06 81 ILE A C 1
ATOM 653 O O . ILE A 1 81 ? 14.941 -8.238 -21.094 1.00 88.06 81 ILE A O 1
ATOM 657 N N . ARG A 1 82 ? 16.749 -7.853 -22.343 1.00 87.25 82 ARG A N 1
ATOM 658 C CA . ARG A 1 82 ? 16.700 -9.157 -23.037 1.00 87.25 82 ARG A CA 1
ATOM 659 C C . ARG A 1 82 ? 16.761 -10.360 -22.102 1.00 87.25 82 ARG A C 1
ATOM 661 O O . ARG A 1 82 ? 16.133 -11.364 -22.394 1.00 87.25 82 ARG A O 1
ATOM 668 N N . ALA A 1 83 ? 17.526 -10.273 -21.017 1.00 85.19 83 ALA A N 1
ATOM 669 C CA . ALA A 1 83 ? 17.644 -11.366 -20.055 1.00 85.19 83 ALA A CA 1
ATOM 670 C C . ALA A 1 83 ? 16.352 -11.603 -19.254 1.00 85.19 83 ALA A C 1
ATOM 672 O O . ALA A 1 83 ? 16.210 -12.656 -18.643 1.00 85.19 83 ALA A O 1
ATOM 673 N N . ASN A 1 84 ? 15.439 -10.628 -19.245 1.00 78.50 84 ASN A N 1
ATOM 674 C CA . ASN A 1 84 ? 14.226 -10.659 -18.436 1.00 78.50 84 ASN A CA 1
ATOM 675 C C . ASN A 1 84 ? 12.924 -10.606 -19.252 1.00 78.50 84 ASN A C 1
ATOM 677 O O . ASN A 1 84 ? 11.848 -10.827 -18.702 1.00 78.50 84 ASN A O 1
ATOM 681 N N . ILE A 1 85 ? 13.005 -10.314 -20.551 1.00 73.06 85 ILE A N 1
ATOM 682 C CA . ILE A 1 85 ? 11.884 -10.476 -21.475 1.00 73.06 85 ILE A CA 1
ATOM 683 C C . ILE A 1 85 ? 11.790 -11.951 -21.859 1.00 73.06 85 ILE A C 1
ATOM 685 O O . ILE A 1 85 ? 12.765 -12.553 -22.296 1.00 73.06 85 ILE A O 1
ATOM 689 N N . ASP A 1 86 ? 10.596 -12.512 -21.734 1.00 67.69 86 ASP A N 1
ATOM 690 C CA . ASP A 1 86 ? 10.217 -13.793 -22.322 1.00 67.69 86 ASP A CA 1
ATOM 691 C C . ASP A 1 86 ? 9.656 -13.5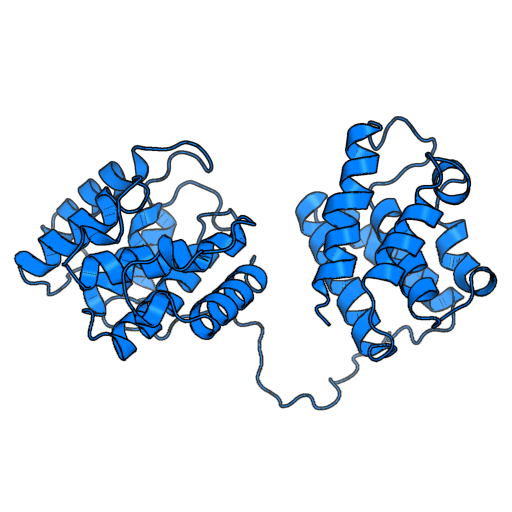67 -23.747 1.00 67.69 86 ASP A C 1
ATOM 693 O O . ASP A 1 86 ? 8.990 -12.573 -24.063 1.00 67.69 86 ASP A O 1
ATOM 697 N N . ASP A 1 87 ? 10.023 -14.475 -24.651 1.00 58.03 87 ASP A N 1
ATOM 698 C CA . ASP A 1 87 ? 9.767 -14.376 -26.089 1.00 58.03 87 ASP A CA 1
ATOM 699 C C . ASP A 1 87 ? 8.264 -14.406 -26.448 1.00 58.03 87 ASP A C 1
ATOM 701 O O . ASP A 1 87 ? 7.895 -14.119 -27.586 1.00 58.03 87 ASP A O 1
ATOM 705 N N . THR A 1 88 ? 7.373 -14.716 -25.500 1.00 56.91 88 THR A N 1
ATOM 706 C CA . THR A 1 88 ? 5.916 -14.766 -25.718 1.00 56.91 88 THR A CA 1
ATOM 707 C C . THR A 1 88 ? 5.218 -13.396 -25.712 1.00 56.91 88 THR A C 1
ATOM 709 O O . THR A 1 88 ? 4.079 -13.292 -26.167 1.00 56.91 88 THR A O 1
ATOM 712 N N . VAL A 1 89 ? 5.871 -12.320 -25.251 1.00 57.00 89 VAL A N 1
ATOM 713 C CA . VAL A 1 89 ? 5.242 -10.996 -25.012 1.00 57.00 89 VAL A CA 1
ATOM 714 C C . VAL A 1 89 ? 5.496 -9.961 -26.108 1.00 57.00 89 VAL A C 1
ATOM 716 O O . VAL A 1 89 ? 5.419 -8.757 -25.901 1.00 57.00 89 VAL A O 1
ATOM 719 N N . LEU A 1 90 ? 5.692 -10.392 -27.349 1.00 59.03 90 LEU A N 1
ATOM 720 C CA . LEU A 1 90 ? 5.979 -9.499 -28.482 1.00 59.03 90 LEU A CA 1
ATOM 721 C C . LEU A 1 90 ? 4.746 -8.746 -29.035 1.00 59.03 90 LEU A C 1
ATOM 723 O O . LEU A 1 90 ? 4.578 -8.612 -30.246 1.00 59.03 90 LEU A O 1
ATOM 727 N N . ALA A 1 91 ? 3.865 -8.248 -28.164 1.00 62.78 91 ALA A N 1
ATOM 728 C CA . ALA A 1 91 ? 2.615 -7.601 -28.549 1.00 62.78 91 ALA A CA 1
ATOM 729 C C . ALA A 1 91 ? 2.681 -6.070 -28.376 1.00 62.78 91 ALA A C 1
ATOM 731 O O . ALA A 1 91 ? 3.044 -5.558 -27.320 1.00 62.78 91 ALA A O 1
ATOM 732 N N . VAL A 1 92 ? 2.244 -5.315 -29.392 1.00 59.31 92 VAL A N 1
ATOM 733 C CA . VAL A 1 92 ? 2.126 -3.838 -29.356 1.00 59.31 92 VAL A CA 1
ATOM 734 C C . VAL A 1 92 ? 1.373 -3.304 -28.114 1.00 59.31 92 VAL A C 1
ATOM 736 O O . VAL A 1 92 ? 1.814 -2.296 -27.556 1.00 59.31 92 VAL A O 1
ATOM 739 N N . PRO A 1 93 ? 0.297 -3.954 -27.613 1.00 62.03 93 PRO A N 1
ATOM 740 C CA . PRO A 1 93 ? -0.356 -3.549 -26.365 1.00 62.03 93 PRO A CA 1
ATOM 741 C C . PRO A 1 93 ? 0.567 -3.542 -25.140 1.00 62.03 93 PRO A C 1
ATOM 743 O O . PRO A 1 93 ? 0.431 -2.666 -24.290 1.00 62.03 93 PRO A O 1
ATOM 746 N N . PHE A 1 94 ? 1.530 -4.466 -25.064 1.00 65.31 94 PHE A N 1
ATOM 747 C CA . PHE A 1 94 ? 2.489 -4.530 -23.960 1.00 65.31 94 PHE A CA 1
ATOM 748 C C . PHE A 1 94 ? 3.428 -3.322 -23.968 1.00 65.31 94 PHE A C 1
ATOM 750 O O . PHE A 1 94 ? 3.618 -2.684 -22.939 1.00 65.31 94 PHE A O 1
ATOM 757 N N . LEU A 1 95 ? 3.960 -2.952 -25.136 1.00 70.88 95 LEU A N 1
ATOM 758 C CA . LEU A 1 95 ? 4.832 -1.780 -25.267 1.00 70.88 95 LEU A CA 1
ATOM 759 C C . LEU A 1 95 ? 4.105 -0.478 -24.943 1.00 70.88 95 LEU A C 1
ATOM 761 O O . LEU A 1 95 ? 4.661 0.380 -24.265 1.00 70.88 95 LEU A O 1
ATOM 765 N N . LYS A 1 96 ? 2.842 -0.354 -25.361 1.00 71.25 96 LYS A N 1
ATOM 766 C CA . LYS A 1 96 ? 2.013 0.795 -24.987 1.00 71.25 96 LYS A CA 1
ATOM 767 C C . LYS A 1 96 ? 1.817 0.882 -23.472 1.00 71.25 96 LYS A C 1
ATOM 769 O O . LYS A 1 96 ? 1.817 1.978 -22.927 1.00 71.25 96 LYS A O 1
ATOM 774 N N . TRP A 1 97 ? 1.673 -0.257 -22.797 1.00 66.06 97 TRP A N 1
ATOM 775 C CA . TRP A 1 97 ? 1.595 -0.299 -21.339 1.00 66.06 97 TRP A CA 1
ATOM 776 C C . TRP A 1 97 ? 2.917 0.133 -20.691 1.00 66.06 97 TRP A C 1
ATOM 778 O O . TRP A 1 97 ? 2.917 0.982 -19.809 1.00 66.06 97 TRP A O 1
ATOM 788 N N . VAL A 1 98 ? 4.054 -0.374 -21.179 1.00 73.88 98 VAL A N 1
ATOM 789 C CA . VAL A 1 98 ? 5.392 -0.001 -20.681 1.00 73.88 98 VAL A CA 1
ATOM 790 C C . VAL A 1 98 ? 5.657 1.499 -20.838 1.00 73.88 98 VAL A C 1
ATOM 792 O O . VAL A 1 98 ? 6.222 2.123 -19.946 1.00 73.88 98 VAL A O 1
ATOM 795 N N . GLU A 1 99 ? 5.229 2.098 -21.950 1.00 79.31 99 GLU A N 1
ATOM 796 C CA . GLU A 1 99 ? 5.310 3.548 -22.153 1.00 79.31 99 GLU A CA 1
ATOM 797 C C . GLU A 1 99 ? 4.495 4.337 -21.121 1.00 79.31 99 GLU A C 1
ATOM 799 O O . GLU A 1 99 ? 4.968 5.370 -20.651 1.00 79.31 99 GLU A O 1
ATOM 804 N N . ILE A 1 100 ? 3.298 3.858 -20.766 1.00 72.88 100 ILE A N 1
ATOM 805 C CA . ILE A 1 100 ? 2.457 4.473 -19.728 1.00 72.88 100 ILE A CA 1
ATOM 806 C C . ILE A 1 100 ? 3.142 4.362 -18.363 1.00 72.88 100 ILE A C 1
ATOM 808 O O . ILE A 1 100 ? 3.236 5.354 -17.650 1.00 72.88 100 ILE A O 1
ATOM 812 N N . GLU A 1 101 ? 3.686 3.196 -18.022 1.00 70.81 101 GLU A N 1
ATOM 813 C CA . GLU A 1 101 ? 4.360 2.990 -16.736 1.00 70.81 101 GLU A CA 1
ATOM 814 C C . GLU A 1 101 ? 5.623 3.854 -16.599 1.00 70.81 101 GLU A C 1
ATOM 816 O O . GLU A 1 101 ? 5.871 4.469 -15.559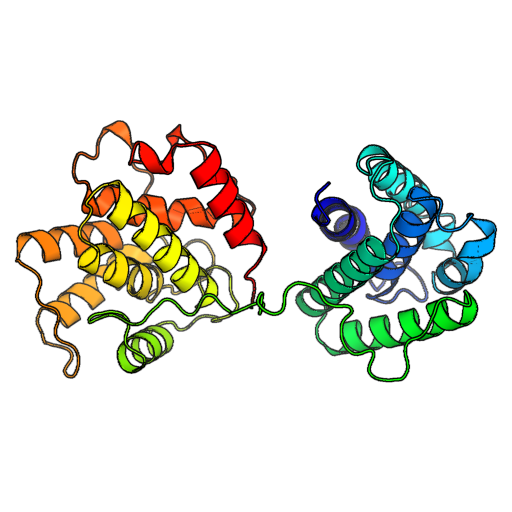 1.00 70.81 101 GLU A O 1
ATOM 821 N N . ILE A 1 102 ? 6.412 3.965 -17.672 1.00 80.31 102 ILE A N 1
ATOM 822 C CA . ILE A 1 102 ? 7.569 4.864 -17.711 1.00 80.31 102 ILE A CA 1
ATOM 823 C C . ILE A 1 102 ? 7.119 6.328 -17.624 1.00 80.31 102 ILE A C 1
ATOM 825 O O . ILE A 1 102 ? 7.752 7.095 -16.904 1.00 80.31 102 ILE A O 1
ATOM 829 N N . PHE A 1 103 ? 6.025 6.724 -18.287 1.00 82.12 103 PHE A N 1
ATOM 830 C CA . PHE A 1 103 ? 5.456 8.071 -18.149 1.00 82.12 103 PHE A CA 1
ATOM 831 C C . PHE A 1 103 ? 5.079 8.381 -16.697 1.00 82.12 103 PHE A C 1
ATOM 833 O O . PHE A 1 103 ? 5.494 9.414 -16.171 1.00 82.12 103 PHE A O 1
ATOM 840 N N . GLU A 1 104 ? 4.334 7.494 -16.035 1.00 71.12 104 GLU A N 1
ATOM 841 C CA . GLU A 1 104 ? 3.926 7.700 -14.642 1.00 71.12 104 GLU A CA 1
ATOM 842 C C . GLU A 1 104 ? 5.137 7.709 -13.705 1.00 71.12 104 GLU A C 1
ATOM 844 O O . GLU A 1 104 ? 5.198 8.514 -12.776 1.00 71.12 104 GLU A O 1
ATOM 849 N N . THR A 1 105 ? 6.158 6.895 -13.984 1.00 67.12 105 THR A N 1
ATOM 850 C CA . THR A 1 105 ? 7.417 6.926 -13.227 1.00 67.12 105 THR A CA 1
ATOM 851 C C . THR A 1 105 ? 8.143 8.261 -13.410 1.00 67.12 105 THR A C 1
ATOM 853 O O . THR A 1 105 ? 8.544 8.873 -12.422 1.00 67.12 105 THR A O 1
ATOM 856 N N . VAL A 1 106 ? 8.259 8.768 -14.644 1.00 72.62 106 VAL A N 1
ATOM 857 C CA . VAL A 1 106 ? 8.852 10.088 -14.927 1.00 72.62 106 VAL A CA 1
ATOM 858 C C . VAL A 1 106 ? 8.073 11.190 -14.210 1.00 72.62 106 VAL A C 1
ATOM 860 O O . VAL A 1 106 ? 8.673 12.049 -13.570 1.00 72.62 106 VAL A O 1
ATOM 863 N N . LYS A 1 107 ? 6.739 11.150 -14.267 1.00 76.06 107 LYS A N 1
ATOM 864 C CA . LYS A 1 107 ? 5.858 12.126 -13.616 1.00 76.06 107 LYS A CA 1
ATOM 865 C C . LYS A 1 107 ? 6.026 12.138 -12.100 1.00 76.06 107 LYS A C 1
ATOM 867 O O . LYS A 1 107 ? 6.103 13.219 -11.522 1.00 76.06 107 LYS A O 1
ATOM 872 N N . ARG A 1 108 ? 6.110 10.964 -11.468 1.00 66.62 108 ARG A N 1
ATOM 873 C CA . ARG A 1 108 ? 6.333 10.830 -10.019 1.00 66.62 108 ARG A CA 1
ATOM 874 C C . ARG A 1 108 ? 7.724 11.308 -9.600 1.00 66.62 108 ARG A C 1
ATOM 876 O O . ARG A 1 108 ? 7.850 11.948 -8.567 1.00 66.62 108 ARG A O 1
ATOM 883 N N . SER A 1 109 ? 8.761 11.002 -10.382 1.00 66.31 109 SER A N 1
ATOM 884 C CA . SER A 1 109 ? 10.154 11.292 -10.009 1.00 66.31 109 SER A CA 1
ATOM 885 C C . SER A 1 109 ? 10.632 12.698 -10.378 1.00 66.31 109 SER A C 1
ATOM 887 O O . SER A 1 109 ? 11.496 13.233 -9.691 1.00 66.31 109 SER A O 1
ATOM 889 N N . TYR A 1 110 ? 10.094 13.288 -11.445 1.00 72.06 110 TYR A N 1
ATOM 890 C CA . TYR A 1 110 ? 10.591 14.543 -12.026 1.00 72.06 110 TYR A CA 1
ATOM 891 C C . TYR A 1 110 ? 9.489 15.593 -12.236 1.00 72.06 110 TYR A C 1
ATOM 893 O O . TYR A 1 110 ? 9.741 16.674 -12.764 1.00 72.06 110 TYR A O 1
ATOM 901 N N . GLY A 1 111 ? 8.258 15.297 -11.815 1.00 72.69 111 GLY A N 1
ATOM 902 C CA . GLY A 1 111 ? 7.131 16.217 -11.889 1.00 72.69 111 GLY A CA 1
ATOM 903 C C . GLY A 1 111 ? 6.415 16.235 -13.242 1.00 72.69 111 GLY A C 1
ATOM 904 O O . GLY A 1 111 ? 6.810 15.624 -14.240 1.00 72.69 111 GLY A O 1
ATOM 905 N N . HIS A 1 112 ? 5.294 16.955 -13.267 1.00 77.12 112 HIS A N 1
ATOM 906 C CA . HIS A 1 112 ? 4.366 16.954 -14.398 1.00 77.12 112 HIS A CA 1
ATOM 907 C C . HIS A 1 112 ? 4.936 17.602 -15.671 1.00 77.12 112 HIS A C 1
ATOM 909 O O . HIS A 1 112 ? 4.612 17.176 -16.782 1.00 77.12 112 HIS A O 1
ATOM 915 N N . GLU A 1 113 ? 5.804 18.603 -15.521 1.00 82.19 113 GLU A N 1
ATOM 916 C CA . GLU A 1 113 ? 6.424 19.313 -16.642 1.00 82.19 113 GLU A CA 1
ATOM 917 C C . GLU A 1 113 ? 7.330 18.383 -17.463 1.00 82.19 113 GLU A C 1
ATOM 919 O O . GLU A 1 113 ? 7.135 18.230 -18.672 1.00 82.19 113 GLU A O 1
ATOM 924 N N . VAL A 1 114 ? 8.238 17.661 -16.799 1.00 80.00 114 VAL A N 1
ATOM 925 C CA . VAL A 1 114 ? 9.146 16.700 -17.448 1.00 80.00 114 VAL A CA 1
ATOM 926 C C . VAL A 1 114 ? 8.364 15.557 -18.103 1.00 80.00 114 VAL A C 1
ATOM 928 O O . VAL A 1 114 ? 8.662 15.165 -19.234 1.00 80.00 114 VAL A O 1
ATOM 931 N N . ALA A 1 115 ? 7.301 15.070 -17.458 1.00 76.38 115 ALA A N 1
ATOM 932 C CA . ALA A 1 115 ? 6.426 14.045 -18.029 1.00 76.38 115 ALA A CA 1
ATOM 933 C C . ALA A 1 115 ? 5.689 14.521 -19.295 1.00 76.38 115 ALA A C 1
ATOM 935 O O . ALA A 1 115 ? 5.515 13.765 -20.260 1.00 76.38 115 ALA A O 1
ATOM 936 N N . THR A 1 116 ? 5.289 15.793 -19.329 1.00 84.56 116 THR A N 1
ATOM 937 C CA . THR A 1 116 ? 4.658 16.410 -20.503 1.00 84.56 116 THR A CA 1
ATOM 938 C C . THR A 1 116 ? 5.646 16.515 -21.666 1.00 84.56 116 THR A C 1
ATOM 940 O O . THR A 1 116 ? 5.305 16.163 -22.801 1.00 84.56 116 THR A O 1
ATOM 943 N N . ILE A 1 117 ? 6.892 16.918 -21.392 1.00 85.31 117 ILE A N 1
ATOM 944 C CA . ILE A 1 117 ? 7.974 16.964 -22.390 1.00 85.31 117 ILE A CA 1
ATOM 945 C C . ILE A 1 117 ? 8.243 15.564 -22.950 1.00 85.31 117 ILE A C 1
ATOM 947 O O . ILE A 1 117 ? 8.259 15.383 -24.171 1.00 85.31 117 ILE A O 1
ATOM 951 N N . PHE A 1 118 ? 8.375 14.564 -22.075 1.00 88.88 118 PHE A N 1
ATOM 952 C CA . PHE A 1 118 ? 8.537 13.165 -22.465 1.00 88.88 118 PHE A CA 1
ATOM 953 C C . PHE A 1 118 ? 7.405 12.695 -23.391 1.00 88.88 118 PHE A C 1
ATOM 955 O O . PHE A 1 118 ? 7.667 12.143 -24.459 1.00 88.88 118 PHE A O 1
ATOM 962 N N . THR A 1 119 ? 6.147 12.974 -23.039 1.00 87.50 119 THR A N 1
ATOM 963 C CA . THR A 1 119 ? 4.976 12.587 -23.847 1.00 87.50 119 THR A CA 1
ATOM 964 C C . THR A 1 119 ? 5.018 13.197 -25.240 1.00 87.50 119 THR A C 1
ATOM 966 O O . THR A 1 119 ? 4.794 12.504 -26.236 1.00 87.50 119 THR A O 1
ATOM 969 N N . LYS A 1 120 ? 5.347 14.490 -25.329 1.00 88.19 120 LYS A N 1
ATOM 970 C CA . LYS A 1 120 ? 5.482 15.188 -26.609 1.00 88.19 120 LYS A CA 1
ATOM 971 C C . LYS A 1 120 ? 6.584 14.561 -27.465 1.00 88.19 120 LYS A C 1
ATOM 973 O O . LYS A 1 120 ? 6.360 14.289 -28.643 1.00 88.19 120 LYS A O 1
ATOM 978 N N . LYS A 1 121 ? 7.740 14.258 -26.868 1.00 88.56 121 LYS A N 1
ATOM 979 C CA . LYS A 1 121 ? 8.860 13.599 -27.558 1.00 88.56 121 LYS A CA 1
ATOM 980 C C . LYS A 1 121 ? 8.504 12.192 -28.023 1.00 88.56 121 LYS A C 1
ATOM 982 O O . LYS A 1 121 ? 8.803 11.832 -29.157 1.00 88.56 121 LYS A O 1
ATOM 987 N N . MET A 1 122 ? 7.792 11.421 -27.207 1.00 88.12 122 MET A N 1
ATOM 988 C CA . MET A 1 122 ? 7.294 10.104 -27.602 1.00 88.12 122 MET A CA 1
ATOM 989 C C . MET A 1 122 ? 6.290 10.175 -28.757 1.00 88.12 122 MET A C 1
ATOM 991 O O . MET A 1 122 ? 6.296 9.297 -29.617 1.00 88.12 122 MET A O 1
ATOM 995 N N . ALA A 1 123 ? 5.451 11.212 -28.820 1.00 85.06 123 ALA A N 1
ATOM 996 C CA . ALA A 1 123 ? 4.554 11.427 -29.954 1.00 85.06 123 ALA A CA 1
ATOM 997 C C . ALA A 1 123 ? 5.326 11.736 -31.252 1.00 85.06 123 ALA A C 1
ATOM 999 O O . ALA A 1 123 ? 5.009 11.162 -32.293 1.00 85.06 123 ALA A O 1
ATOM 1000 N N . GLU A 1 124 ? 6.363 12.580 -31.186 1.00 86.69 124 GLU A N 1
ATOM 1001 C CA . GLU A 1 124 ? 7.277 12.855 -32.309 1.00 86.69 124 GLU A CA 1
ATOM 1002 C C . GLU A 1 124 ? 7.950 11.561 -32.806 1.00 86.69 124 GLU A C 1
ATOM 1004 O O . GLU A 1 124 ? 7.865 11.232 -33.986 1.00 86.69 124 GLU A O 1
ATOM 1009 N N . ILE A 1 125 ? 8.518 10.763 -31.895 1.00 87.00 125 ILE A N 1
ATOM 1010 C CA . ILE A 1 125 ? 9.179 9.487 -32.220 1.00 87.00 125 ILE A CA 1
ATOM 1011 C C . ILE A 1 125 ? 8.212 8.498 -32.885 1.00 87.00 125 ILE A C 1
ATOM 1013 O O . ILE A 1 125 ? 8.570 7.831 -33.856 1.00 87.00 125 ILE A O 1
ATOM 1017 N N . LYS A 1 126 ? 6.978 8.385 -32.383 1.00 83.12 126 LYS A N 1
ATOM 1018 C CA . LYS A 1 126 ? 5.973 7.479 -32.960 1.00 83.12 126 LYS A CA 1
ATOM 1019 C C . LYS A 1 126 ? 5.568 7.887 -34.375 1.00 83.12 126 LYS A C 1
ATOM 1021 O O . LYS A 1 126 ? 5.415 7.000 -35.214 1.00 83.12 126 LYS A O 1
ATOM 1026 N N . ASN A 1 127 ? 5.444 9.191 -34.638 1.00 84.12 127 ASN A N 1
ATOM 1027 C CA . ASN A 1 127 ? 5.214 9.713 -35.987 1.00 84.12 127 ASN A CA 1
ATOM 1028 C C . ASN A 1 127 ? 6.365 9.323 -36.926 1.00 84.12 127 ASN A C 1
ATOM 1030 O O . ASN A 1 127 ? 6.114 8.764 -37.991 1.00 84.12 127 ASN A O 1
ATOM 1034 N N . ASP A 1 128 ? 7.613 9.541 -36.501 1.00 83.81 128 ASP A N 1
ATOM 1035 C CA . ASP A 1 128 ? 8.809 9.216 -37.291 1.00 83.81 128 ASP A CA 1
ATOM 1036 C C . ASP A 1 128 ? 8.925 7.709 -37.599 1.00 83.81 128 ASP A C 1
ATOM 1038 O O . ASP A 1 128 ? 9.426 7.316 -38.650 1.00 83.81 128 ASP A O 1
ATOM 1042 N N . LEU A 1 129 ? 8.442 6.849 -36.697 1.00 79.25 129 LEU A N 1
ATOM 1043 C CA . LEU A 1 129 ? 8.440 5.389 -36.858 1.00 79.25 129 LEU A CA 1
ATOM 1044 C C . LEU A 1 129 ? 7.259 4.843 -37.673 1.00 79.25 129 LEU A C 1
ATOM 1046 O O . LEU A 1 129 ? 7.156 3.621 -37.845 1.00 79.25 129 LEU A O 1
ATOM 1050 N N . GLY A 1 130 ? 6.338 5.708 -38.112 1.00 73.50 130 GLY A N 1
ATOM 1051 C CA . GLY A 1 130 ? 5.087 5.296 -38.752 1.00 73.50 130 GLY A CA 1
ATOM 1052 C C . GLY A 1 130 ? 4.221 4.404 -37.855 1.00 73.50 130 GLY A C 1
ATOM 1053 O O . GLY A 1 130 ? 3.412 3.619 -38.350 1.00 73.50 130 GLY A O 1
ATOM 1054 N N . LEU A 1 131 ? 4.414 4.472 -36.533 1.00 68.31 131 LEU A N 1
ATOM 1055 C CA . LEU A 1 131 ? 3.543 3.803 -35.575 1.00 68.31 131 LEU A CA 1
ATOM 1056 C C . LEU A 1 131 ? 2.234 4.595 -35.494 1.00 68.31 131 LEU A C 1
ATOM 1058 O O . LEU A 1 131 ? 2.265 5.820 -35.606 1.00 68.31 131 LEU A O 1
ATOM 1062 N N . PRO A 1 132 ? 1.079 3.939 -35.292 1.00 53.78 132 PRO A N 1
ATOM 1063 C CA . PRO A 1 132 ? -0.190 4.646 -35.204 1.00 53.78 132 PRO A CA 1
ATOM 1064 C C . PRO A 1 132 ? -0.146 5.669 -34.062 1.00 53.78 132 PRO A C 1
ATOM 1066 O O . PRO A 1 132 ? -0.253 5.324 -32.883 1.00 53.78 132 PRO A O 1
ATOM 1069 N N . VAL A 1 133 ? -0.009 6.946 -34.419 1.00 48.84 133 VAL A N 1
ATOM 1070 C CA . VAL A 1 133 ? -0.262 8.063 -33.515 1.00 48.84 133 VAL A CA 1
ATOM 1071 C C . VAL A 1 133 ? -1.760 8.269 -33.530 1.00 48.84 133 VAL A C 1
ATOM 1073 O O . VAL A 1 133 ? -2.331 8.884 -34.426 1.00 48.84 133 VAL A O 1
ATOM 1076 N N . ILE A 1 134 ? -2.423 7.646 -32.563 1.00 40.53 134 ILE A N 1
ATOM 1077 C CA . ILE A 1 134 ? -3.868 7.749 -32.403 1.00 40.53 134 ILE A CA 1
ATOM 1078 C C . ILE A 1 134 ? -4.182 9.191 -31.975 1.00 40.53 134 ILE A C 1
ATOM 1080 O O . ILE A 1 134 ? -4.151 9.518 -30.793 1.00 40.53 134 ILE A O 1
ATOM 1084 N N . THR A 1 135 ? -4.457 10.064 -32.946 1.00 37.72 135 THR A N 1
ATOM 1085 C CA . THR A 1 135 ? -4.894 11.459 -32.746 1.00 37.72 135 THR A CA 1
ATOM 1086 C C . THR A 1 135 ? -6.414 11.614 -32.678 1.00 37.72 135 THR A C 1
ATOM 1088 O O . THR A 1 135 ? -6.921 12.721 -32.529 1.00 37.72 135 THR A O 1
ATOM 1091 N N . LYS A 1 136 ? -7.176 10.521 -32.718 1.00 32.28 136 LYS A N 1
ATOM 1092 C CA . LYS A 1 136 ? -8.612 10.522 -32.428 1.00 32.28 136 LYS A CA 1
ATOM 1093 C C . LYS A 1 136 ? -8.923 9.381 -31.490 1.00 32.28 136 LYS A C 1
ATOM 1095 O O . LYS A 1 136 ? -8.554 8.252 -31.789 1.00 32.28 136 LYS A O 1
ATOM 1100 N N . THR A 1 137 ? -9.580 9.723 -30.382 1.00 37.59 137 THR A N 1
ATOM 1101 C CA . THR A 1 137 ? -10.407 8.864 -29.526 1.00 37.59 137 THR A CA 1
ATOM 1102 C C . THR A 1 137 ? -10.653 7.490 -30.144 1.00 37.59 137 THR A C 1
ATOM 1104 O O . THR A 1 137 ? -11.647 7.259 -30.827 1.00 37.59 137 THR A O 1
ATOM 1107 N N . MET A 1 138 ? -9.727 6.559 -29.914 1.00 27.14 138 MET A N 1
ATOM 1108 C CA . MET A 1 138 ? -10.048 5.157 -30.089 1.00 27.14 138 MET A CA 1
ATOM 1109 C C . MET A 1 138 ? -10.908 4.799 -28.894 1.00 27.14 138 MET A C 1
ATOM 1111 O O . MET A 1 138 ? -10.425 4.776 -27.761 1.00 27.14 138 MET A O 1
ATOM 1115 N N . GLN A 1 139 ? -12.191 4.556 -29.162 1.00 29.88 139 GLN A N 1
ATOM 1116 C CA . GLN A 1 139 ? -13.003 3.739 -28.276 1.00 29.88 139 GLN A CA 1
ATOM 1117 C C . GLN A 1 139 ? -12.179 2.497 -27.920 1.00 29.88 139 GLN A C 1
ATOM 1119 O O . GLN A 1 139 ? -11.585 1.895 -28.825 1.00 29.88 139 GLN A O 1
ATOM 1124 N N . PRO A 1 140 ? -12.076 2.147 -26.629 1.00 27.80 140 PRO A N 1
ATOM 1125 C CA . PRO A 1 140 ? -11.315 0.985 -26.221 1.00 27.80 140 PRO A CA 1
ATOM 1126 C C . PRO A 1 140 ? -11.843 -0.217 -26.998 1.00 27.80 140 PRO A C 1
ATOM 1128 O O . PRO A 1 140 ? -13.045 -0.483 -26.990 1.00 27.80 140 PRO A O 1
ATOM 1131 N N . LEU A 1 141 ? -10.939 -0.931 -27.674 1.00 27.34 141 LEU A N 1
ATOM 1132 C CA . LEU A 1 141 ? -11.177 -2.325 -28.032 1.00 27.34 141 LEU A CA 1
ATOM 1133 C C . LEU A 1 141 ? -11.757 -2.985 -26.778 1.00 27.34 141 LEU A C 1
ATOM 1135 O O . LEU A 1 141 ? -11.157 -2.803 -25.717 1.00 27.34 141 LEU A O 1
ATOM 1139 N N . LEU A 1 142 ? -12.908 -3.655 -26.895 1.00 31.92 142 LEU A N 1
ATOM 1140 C CA . LEU A 1 142 ? -13.610 -4.332 -25.801 1.00 31.92 142 LEU A CA 1
ATOM 1141 C C . LEU A 1 142 ? -12.646 -5.253 -25.026 1.00 31.92 142 LEU A C 1
ATOM 1143 O O . LEU A 1 142 ? -12.522 -6.445 -25.286 1.00 31.92 142 LEU A O 1
ATOM 1147 N N . MET A 1 143 ? -11.950 -4.674 -24.058 1.00 27.22 143 MET A N 1
ATOM 1148 C CA . MET A 1 143 ? -11.653 -5.309 -22.795 1.00 27.22 143 MET A CA 1
ATOM 1149 C C . MET A 1 143 ? -13.001 -5.416 -22.081 1.00 27.22 143 MET A C 1
ATOM 1151 O O . MET A 1 143 ? -13.809 -4.488 -22.223 1.00 27.22 143 MET A O 1
ATOM 1155 N N . PRO A 1 144 ? -13.285 -6.512 -21.356 1.00 25.34 144 PRO A N 1
ATOM 1156 C CA . PRO A 1 144 ? -14.493 -6.598 -20.550 1.00 25.34 144 PRO A CA 1
ATOM 1157 C C . PRO A 1 144 ? -14.618 -5.305 -19.748 1.00 25.34 144 PRO A C 1
ATOM 1159 O O . PRO A 1 144 ? -13.709 -4.893 -19.027 1.00 25.34 144 PRO A O 1
ATOM 1162 N N . SER A 1 145 ? -15.709 -4.599 -20.009 1.00 33.25 145 SER A N 1
ATOM 1163 C CA . SER A 1 145 ? -15.996 -3.271 -19.506 1.00 33.25 145 SER A CA 1
ATOM 1164 C C . SER A 1 145 ? -16.258 -3.336 -18.006 1.00 33.25 145 SER A C 1
ATOM 1166 O O . SER A 1 145 ? -17.415 -3.329 -17.611 1.00 33.25 145 SER A O 1
ATOM 1168 N N . SER A 1 146 ? -15.196 -3.441 -17.199 1.00 31.08 146 SER A N 1
ATOM 1169 C CA . SER A 1 146 ? -15.156 -3.168 -15.754 1.00 31.08 146 SER A CA 1
ATOM 1170 C C . SER A 1 146 ? -13.823 -3.616 -15.134 1.00 31.08 146 SER A C 1
ATOM 1172 O O . SER A 1 146 ? -13.785 -4.552 -14.344 1.00 31.08 146 SER A O 1
ATOM 1174 N N . VAL A 1 147 ? -12.720 -2.937 -15.434 1.00 30.53 147 VAL A N 1
ATOM 1175 C CA . VAL A 1 147 ? -11.738 -2.667 -14.374 1.00 30.53 147 VAL A CA 1
ATOM 1176 C C . VAL A 1 147 ? -11.378 -1.203 -14.525 1.00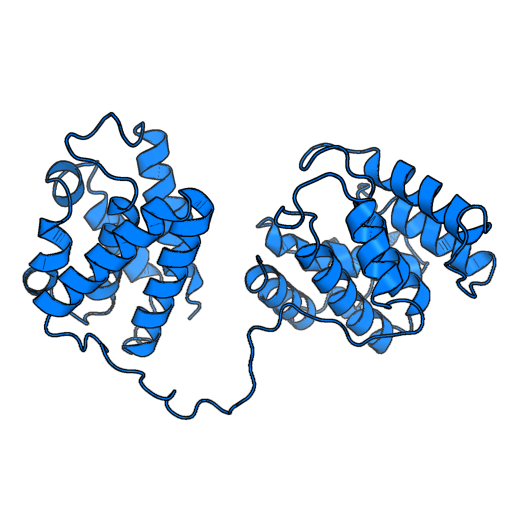 30.53 147 VAL A C 1
ATOM 1178 O O . VAL A 1 147 ? -10.435 -0.827 -15.217 1.00 30.53 147 VAL A 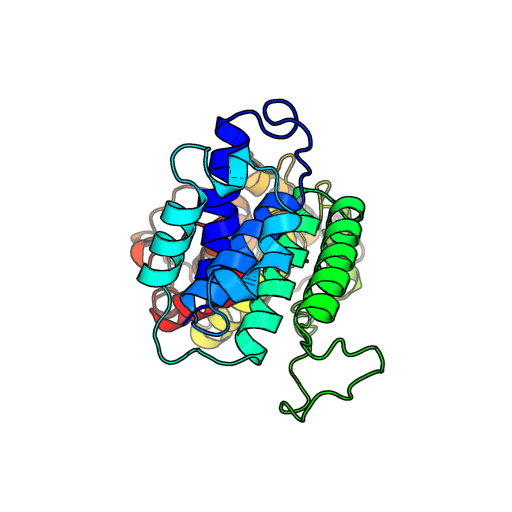O 1
ATOM 1181 N N . LYS A 1 148 ? -12.212 -0.347 -13.930 1.00 28.41 148 LYS A N 1
ATOM 1182 C CA . LYS A 1 148 ? -11.723 0.955 -13.495 1.00 28.41 148 LYS A CA 1
ATOM 1183 C C . LYS A 1 148 ? -10.476 0.651 -12.663 1.00 28.41 148 LYS A C 1
ATOM 1185 O O . LYS A 1 148 ? -10.522 -0.259 -11.835 1.00 28.41 148 LYS A O 1
ATOM 1190 N N . VAL A 1 149 ? -9.374 1.369 -12.867 1.00 37.06 149 VAL A N 1
ATOM 1191 C CA . VAL A 1 149 ? -8.368 1.479 -11.802 1.00 37.06 149 VAL A CA 1
ATOM 1192 C C . VAL A 1 149 ? -9.040 2.335 -10.735 1.00 37.06 149 VAL A C 1
ATOM 1194 O O . VAL A 1 149 ? -8.835 3.541 -10.641 1.00 37.06 149 VAL A O 1
ATOM 1197 N N . ASP A 1 150 ? -9.999 1.721 -10.048 1.00 36.59 150 ASP A N 1
ATOM 1198 C CA . ASP A 1 150 ? -10.598 2.270 -8.864 1.00 36.59 150 ASP A CA 1
ATOM 1199 C C . ASP A 1 150 ? -9.426 2.338 -7.890 1.00 36.59 150 ASP A C 1
ATOM 1201 O O . ASP A 1 150 ? -8.811 1.325 -7.547 1.00 36.59 150 ASP A O 1
ATOM 1205 N N . VAL A 1 151 ? -9.102 3.550 -7.435 1.00 45.28 151 VAL A N 1
ATOM 1206 C CA . VAL A 1 151 ? -8.681 3.713 -6.042 1.00 45.28 151 VAL A CA 1
ATOM 1207 C C . VAL A 1 151 ? -9.536 2.728 -5.267 1.00 45.28 151 VAL A C 1
ATOM 1209 O O . VAL A 1 151 ? -10.753 2.817 -5.420 1.00 45.28 151 VAL A O 1
ATOM 1212 N N . LEU A 1 152 ? -8.948 1.753 -4.565 1.00 50.00 152 LEU A N 1
ATOM 1213 C CA . LEU A 1 152 ? -9.729 0.846 -3.728 1.00 50.00 152 LEU A CA 1
ATOM 1214 C C . LEU A 1 152 ? -10.600 1.737 -2.845 1.00 50.00 152 LEU A C 1
ATOM 1216 O O . LEU A 1 152 ? -10.099 2.346 -1.909 1.00 50.00 152 LEU A O 1
ATOM 1220 N N . ARG A 1 153 ? -11.866 1.896 -3.233 1.00 55.28 153 ARG A N 1
ATOM 1221 C CA . ARG A 1 153 ? -12.911 2.560 -2.476 1.00 55.28 153 ARG A CA 1
ATOM 1222 C C . ARG A 1 153 ? -13.546 1.392 -1.757 1.00 55.28 153 ARG A C 1
ATOM 1224 O O . ARG A 1 153 ? -14.312 0.663 -2.387 1.00 55.28 153 ARG A O 1
ATOM 1231 N N . PRO A 1 154 ? -13.110 1.109 -0.524 1.00 59.34 154 PRO A N 1
ATOM 1232 C CA . PRO A 1 154 ? -13.654 -0.012 0.205 1.00 59.34 154 PRO A CA 1
ATOM 1233 C C . PRO A 1 154 ? -15.155 0.215 0.344 1.00 59.34 154 PRO A C 1
ATOM 1235 O O . PRO A 1 154 ? -15.595 1.353 0.518 1.00 59.34 154 PRO A O 1
ATOM 1238 N N . ASP A 1 155 ? -15.928 -0.867 0.280 1.00 76.44 155 ASP A N 1
ATOM 1239 C CA . ASP A 1 155 ? -17.361 -0.800 0.550 1.00 76.44 155 ASP A CA 1
ATOM 1240 C C . ASP A 1 155 ? -17.609 -0.070 1.872 1.00 76.44 155 ASP A C 1
ATOM 1242 O O . ASP A 1 155 ? -16.862 -0.251 2.839 1.00 76.44 155 ASP A O 1
ATOM 1246 N N . VAL A 1 156 ? -18.635 0.768 1.924 1.00 87.12 156 VAL A N 1
ATOM 1247 C CA . VAL A 1 156 ? -18.985 1.457 3.167 1.00 87.12 156 VAL A CA 1
ATOM 1248 C C . VAL A 1 156 ? -19.427 0.451 4.232 1.00 87.12 156 VAL A C 1
ATOM 1250 O O . VAL A 1 156 ? -19.978 -0.607 3.922 1.00 87.12 156 VAL A O 1
ATOM 1253 N N . SER A 1 157 ? -19.183 0.779 5.494 1.00 92.31 157 SER A N 1
ATOM 1254 C CA . SER A 1 157 ? -19.667 0.023 6.655 1.00 92.31 157 SER A CA 1
ATOM 1255 C C . SER A 1 157 ? -20.080 0.991 7.763 1.00 92.31 157 SER A C 1
ATOM 1257 O O . SER A 1 157 ? -19.926 2.203 7.615 1.00 92.31 157 SER A O 1
ATOM 1259 N N . ASP A 1 158 ? -20.554 0.464 8.895 1.00 92.06 158 ASP A N 1
ATOM 1260 C CA . ASP A 1 158 ? -20.814 1.267 10.101 1.00 92.06 158 ASP A CA 1
ATOM 1261 C C . ASP A 1 158 ? -19.571 2.045 10.580 1.00 92.06 158 ASP A C 1
ATOM 1263 O O . ASP A 1 158 ? -19.704 3.054 11.267 1.00 92.06 158 ASP A O 1
ATOM 1267 N N . ILE A 1 159 ? -18.366 1.556 10.256 1.00 95.06 159 ILE A N 1
ATOM 1268 C CA . ILE A 1 159 ? -17.092 2.213 10.572 1.00 95.06 159 ILE A CA 1
ATOM 1269 C C . ILE A 1 159 ? -16.608 3.048 9.385 1.00 95.06 159 ILE A C 1
ATOM 1271 O O . ILE A 1 159 ? -16.221 4.201 9.548 1.00 95.06 159 ILE A O 1
ATOM 1275 N N . VAL A 1 160 ? -16.595 2.458 8.187 1.00 93.44 160 VAL A N 1
ATOM 1276 C CA . VAL A 1 160 ? -16.030 3.065 6.978 1.00 93.44 160 VAL A CA 1
ATOM 1277 C C . VAL A 1 160 ? -17.086 3.957 6.330 1.00 93.44 160 VAL A C 1
ATOM 1279 O O . VAL A 1 160 ? -17.703 3.602 5.324 1.00 93.44 160 VAL A O 1
ATOM 1282 N N . THR A 1 161 ? -17.311 5.116 6.943 1.00 92.38 161 THR A N 1
ATOM 1283 C CA . THR A 1 161 ? -18.156 6.192 6.418 1.00 92.38 161 THR A CA 1
ATOM 1284 C C . THR A 1 161 ? -17.295 7.279 5.781 1.00 92.38 161 THR A C 1
ATOM 1286 O O . THR A 1 161 ? -16.110 7.405 6.090 1.00 92.38 161 THR A O 1
ATOM 1289 N N . GLN A 1 162 ? -17.883 8.077 4.885 1.00 85.06 162 GLN A N 1
ATOM 1290 C CA . GLN A 1 162 ? -17.174 9.204 4.277 1.00 85.06 162 GLN A CA 1
ATOM 1291 C C . GLN A 1 162 ? -16.662 10.179 5.348 1.00 85.06 162 GLN A C 1
ATOM 1293 O O . GLN A 1 162 ? -15.469 10.463 5.373 1.00 85.06 162 GLN A O 1
ATOM 1298 N N . ASP A 1 163 ? -17.527 10.581 6.280 1.00 90.75 163 ASP A N 1
ATOM 1299 C CA . ASP A 1 163 ? -17.189 11.514 7.359 1.00 90.75 163 ASP A CA 1
ATOM 1300 C C . ASP A 1 163 ? -16.029 11.010 8.227 1.00 90.75 163 ASP A C 1
ATOM 1302 O O . ASP A 1 163 ? -15.128 11.772 8.572 1.00 90.75 163 ASP A O 1
ATOM 1306 N N . PHE A 1 164 ? -16.009 9.716 8.573 1.00 94.31 164 PHE A N 1
ATOM 1307 C CA . PHE A 1 164 ? -14.938 9.180 9.412 1.00 94.31 164 PHE A CA 1
ATOM 1308 C C . PHE A 1 164 ? -13.613 9.059 8.654 1.00 94.31 164 PHE A C 1
ATOM 1310 O O . PHE A 1 164 ? -12.547 9.303 9.220 1.00 94.31 164 PHE A O 1
ATOM 1317 N N . VAL A 1 165 ? -13.666 8.722 7.365 1.00 90.25 165 VAL A N 1
ATOM 1318 C CA . VAL A 1 165 ? -12.483 8.693 6.501 1.00 90.25 165 VAL A CA 1
ATOM 1319 C C . VAL A 1 165 ? -11.909 10.098 6.308 1.00 90.25 165 VAL A C 1
ATOM 1321 O O . VAL A 1 165 ? -10.702 10.273 6.449 1.00 90.25 165 VAL A O 1
ATOM 1324 N N . GLU A 1 166 ? -12.750 11.097 6.030 1.00 88.19 166 GLU A N 1
ATOM 1325 C CA . GLU A 1 166 ? -12.339 12.503 5.906 1.00 88.19 166 GLU A CA 1
ATOM 1326 C C . GLU A 1 166 ? -11.719 13.010 7.209 1.00 88.19 166 GLU A C 1
ATOM 1328 O O . GLU A 1 166 ? -10.626 13.571 7.190 1.00 88.19 166 GLU A O 1
ATOM 1333 N N . HIS A 1 167 ? -12.335 12.692 8.346 1.00 93.75 167 HIS A N 1
ATOM 1334 C CA . HIS A 1 167 ? -11.784 12.985 9.665 1.00 93.75 167 HIS A CA 1
ATOM 1335 C C . HIS A 1 167 ? -10.404 12.342 9.884 1.00 93.75 167 HIS A C 1
ATOM 1337 O O . HIS A 1 167 ? -9.477 13.006 10.344 1.00 93.75 167 HIS A O 1
ATOM 1343 N N . CYS A 1 168 ? -10.211 11.075 9.503 1.00 94.81 168 CYS A N 1
ATOM 1344 C CA . CYS A 1 168 ? -8.894 10.429 9.576 1.00 94.81 168 CYS A CA 1
ATOM 1345 C C . CYS A 1 168 ? -7.866 11.102 8.653 1.00 94.81 168 CYS A C 1
ATOM 1347 O O . CYS A 1 168 ? -6.708 11.265 9.044 1.00 94.81 168 CYS A O 1
ATOM 1349 N N . CYS A 1 169 ? -8.277 11.534 7.456 1.00 88.81 169 CYS A N 1
ATOM 1350 C CA . CYS A 1 169 ? -7.421 12.312 6.563 1.00 88.81 169 CYS A CA 1
ATOM 1351 C C . CYS A 1 169 ? -7.016 13.649 7.202 1.00 88.81 169 CYS A C 1
ATOM 1353 O O . CYS A 1 169 ? -5.844 14.000 7.179 1.00 88.81 169 CYS A O 1
ATOM 1355 N N . GLU A 1 170 ? -7.936 14.366 7.848 1.00 91.62 170 GLU A N 1
ATOM 1356 C CA . GLU A 1 170 ? -7.621 15.626 8.529 1.00 91.62 170 GLU A CA 1
ATOM 1357 C C . GLU A 1 170 ? -6.624 15.459 9.687 1.00 91.62 170 GLU A C 1
ATOM 1359 O O . GLU A 1 170 ? -5.857 16.386 9.979 1.00 91.62 170 GLU A O 1
ATOM 1364 N N . LEU A 1 171 ? -6.607 14.300 10.354 1.00 93.44 171 LEU A N 1
ATOM 1365 C CA . LEU A 1 171 ? -5.635 13.991 11.409 1.00 93.44 171 LEU A CA 1
ATOM 1366 C C . LEU A 1 171 ? -4.221 13.800 10.859 1.00 93.44 171 LEU A C 1
ATOM 1368 O O . LEU A 1 171 ? -3.266 14.270 11.480 1.00 93.44 171 LEU A O 1
ATOM 1372 N N . TYR A 1 172 ? -4.087 13.149 9.704 1.00 91.94 172 TYR A N 1
ATOM 1373 C CA . TYR A 1 172 ? -2.791 12.841 9.110 1.00 91.94 172 TYR A CA 1
ATOM 1374 C C . TYR A 1 172 ? -2.179 14.074 8.453 1.00 91.94 172 TYR A C 1
ATOM 1376 O O . TYR A 1 172 ? -2.717 14.650 7.514 1.00 91.94 172 TYR A O 1
ATOM 1384 N N . LYS A 1 173 ? -1.039 14.512 8.994 1.00 89.06 173 LYS A N 1
ATOM 1385 C CA . LYS A 1 173 ? -0.398 15.783 8.618 1.00 89.06 173 LYS A CA 1
ATOM 1386 C C . LYS A 1 173 ? 0.662 15.654 7.527 1.00 89.06 173 LYS A C 1
ATOM 1388 O O . LYS A 1 173 ? 1.238 16.668 7.137 1.00 89.06 173 LYS A O 1
ATOM 1393 N N . LEU A 1 174 ? 0.943 14.436 7.075 1.00 85.56 174 LEU A N 1
ATOM 1394 C CA . LEU A 1 174 ? 1.924 14.168 6.026 1.00 85.56 174 LEU A CA 1
ATOM 1395 C C . LEU A 1 174 ? 1.244 14.098 4.651 1.00 85.56 174 LEU A C 1
ATOM 1397 O O . LEU A 1 174 ? 0.051 14.364 4.510 1.00 85.56 174 LEU A O 1
ATOM 1401 N N . ASP A 1 175 ? 2.021 13.780 3.619 1.00 80.62 175 ASP A N 1
ATOM 1402 C CA . ASP A 1 175 ? 1.508 13.688 2.257 1.00 80.62 175 ASP A CA 1
ATOM 1403 C C . ASP A 1 175 ? 0.582 12.472 2.106 1.00 80.62 175 ASP A C 1
ATOM 1405 O O . ASP A 1 175 ? 1.008 11.326 2.236 1.00 80.62 175 ASP A O 1
ATOM 1409 N N . HIS A 1 176 ? -0.691 12.699 1.778 1.00 77.31 176 HIS A N 1
ATOM 1410 C CA . HIS A 1 176 ? -1.651 11.622 1.517 1.00 77.31 176 HIS A CA 1
ATOM 1411 C C . HIS A 1 176 ? -1.292 10.747 0.306 1.00 77.31 176 HIS A C 1
ATOM 1413 O O . HIS A 1 176 ? -1.840 9.646 0.182 1.00 77.31 176 HIS A O 1
ATOM 1419 N N . PHE A 1 177 ? -0.392 11.213 -0.563 1.00 77.50 177 PHE A N 1
ATOM 1420 C CA . PHE A 1 177 ? 0.194 10.447 -1.667 1.00 77.50 177 PHE A CA 1
ATOM 1421 C C . PHE A 1 177 ? 1.523 9.772 -1.288 1.00 77.50 177 PHE A C 1
ATOM 1423 O O . PHE A 1 177 ? 2.101 9.039 -2.095 1.00 77.50 177 PHE A O 1
ATOM 1430 N N . GLY A 1 178 ? 1.992 9.993 -0.059 1.00 77.38 178 GLY A N 1
ATOM 1431 C CA . GLY A 1 178 ? 3.168 9.367 0.521 1.00 77.38 178 GLY A CA 1
ATOM 1432 C C . GLY A 1 178 ? 2.971 7.890 0.861 1.00 77.38 178 GLY A C 1
ATOM 1433 O O . GLY A 1 178 ? 1.916 7.280 0.655 1.00 77.38 178 GLY A O 1
ATOM 1434 N N . ASP A 1 179 ? 4.024 7.303 1.413 1.00 83.25 179 ASP A N 1
ATOM 1435 C CA . ASP A 1 179 ? 4.140 5.864 1.643 1.00 83.25 179 ASP A CA 1
ATOM 1436 C C . ASP A 1 179 ? 3.185 5.328 2.728 1.00 83.25 179 ASP A C 1
ATOM 1438 O O . ASP A 1 179 ? 2.833 4.140 2.717 1.00 83.25 179 ASP A O 1
ATOM 1442 N N . HIS A 1 180 ? 2.722 6.212 3.617 1.00 89.69 180 HIS A N 1
ATOM 1443 C CA . HIS A 1 180 ? 1.759 5.931 4.689 1.00 89.69 180 HIS A CA 1
ATOM 1444 C C . HIS A 1 180 ? 0.443 6.711 4.522 1.00 89.69 180 HIS A C 1
ATOM 1446 O O . HIS A 1 180 ? -0.330 6.843 5.470 1.00 89.69 180 HIS A O 1
ATOM 1452 N N . GLY A 1 181 ? 0.186 7.223 3.314 1.00 85.56 181 GLY A N 1
ATOM 1453 C CA . GLY A 1 181 ? -0.994 8.019 2.997 1.00 85.56 181 GLY A CA 1
ATOM 1454 C C . GLY A 1 181 ? -2.261 7.198 2.726 1.00 85.56 181 GLY A C 1
ATOM 1455 O O . GLY A 1 181 ? -2.330 5.985 2.934 1.00 85.56 181 GLY A O 1
ATOM 1456 N N . TYR A 1 182 ? -3.286 7.857 2.186 1.00 86.38 182 TYR A N 1
ATOM 1457 C CA . TYR A 1 182 ? -4.637 7.302 2.024 1.00 86.38 182 TYR A CA 1
ATOM 1458 C C . TYR A 1 182 ? -4.664 5.948 1.296 1.00 86.38 182 TYR A C 1
ATOM 1460 O O . TYR A 1 182 ? -5.347 5.006 1.704 1.00 86.38 182 TYR A O 1
ATOM 1468 N N . ALA A 1 183 ? -3.889 5.831 0.216 1.00 84.06 183 ALA A N 1
ATOM 1469 C CA . ALA A 1 183 ? -3.817 4.614 -0.579 1.00 84.06 183 ALA A CA 1
ATOM 1470 C C . ALA A 1 183 ? -3.317 3.406 0.234 1.00 84.06 183 ALA A C 1
ATOM 1472 O O . ALA A 1 183 ? -3.812 2.295 0.034 1.00 84.06 183 ALA A O 1
ATOM 1473 N N . HIS A 1 184 ? -2.372 3.620 1.156 1.00 92.06 184 HIS A N 1
ATOM 1474 C CA . HIS A 1 184 ? -1.910 2.587 2.078 1.00 92.06 184 HIS A CA 1
ATOM 1475 C C . HIS A 1 184 ? -3.055 2.120 2.978 1.00 92.06 184 HIS A C 1
ATOM 1477 O O . HIS A 1 184 ? -3.390 0.935 2.960 1.00 92.06 184 HIS A O 1
ATOM 1483 N N . TRP A 1 185 ? -3.745 3.038 3.655 1.00 94.25 185 TRP A N 1
ATOM 1484 C CA . TRP A 1 185 ? -4.844 2.689 4.559 1.00 94.25 185 TRP A CA 1
ATOM 1485 C C . TRP A 1 185 ? -5.957 1.907 3.860 1.00 94.25 185 TRP A C 1
ATOM 1487 O O . TRP A 1 185 ? -6.459 0.927 4.406 1.00 94.25 185 TRP A O 1
ATOM 1497 N N . MET A 1 186 ? -6.308 2.271 2.621 1.00 92.31 186 MET A N 1
ATOM 1498 C CA . MET A 1 186 ? -7.327 1.542 1.854 1.00 92.31 186 MET A CA 1
ATOM 1499 C C . MET A 1 186 ? -6.892 0.115 1.502 1.00 92.31 186 MET A C 1
ATOM 1501 O O . MET A 1 186 ? -7.719 -0.799 1.491 1.00 92.31 186 MET A O 1
ATOM 1505 N N . ARG A 1 187 ? -5.599 -0.113 1.246 1.00 91.31 187 ARG A N 1
ATOM 1506 C CA . ARG A 1 187 ? -5.070 -1.466 1.022 1.00 91.31 187 ARG A CA 1
ATOM 1507 C C . ARG A 1 187 ? -4.997 -2.271 2.310 1.00 91.31 187 ARG A C 1
ATOM 1509 O O . ARG A 1 187 ? -5.359 -3.445 2.277 1.00 91.31 187 ARG A O 1
ATOM 1516 N N . VAL A 1 188 ? -4.610 -1.656 3.429 1.00 96.75 188 VAL A N 1
ATOM 1517 C CA . VAL A 1 188 ? -4.680 -2.288 4.758 1.00 96.75 188 VAL A CA 1
ATOM 1518 C C . VAL A 1 188 ? -6.115 -2.690 5.067 1.00 96.75 188 VAL A C 1
ATOM 1520 O O . VAL A 1 188 ? -6.365 -3.835 5.425 1.00 96.75 188 VAL A O 1
ATOM 1523 N N . LEU A 1 189 ? -7.080 -1.804 4.835 1.00 96.12 189 LEU A N 1
ATOM 1524 C CA . LEU A 1 189 ? -8.502 -2.080 5.016 1.00 96.12 189 LEU A CA 1
ATOM 1525 C C . LEU A 1 189 ? -8.978 -3.241 4.132 1.00 96.12 189 LEU A C 1
ATOM 1527 O O . LEU A 1 189 ? -9.629 -4.168 4.615 1.00 96.12 189 LEU A O 1
ATOM 1531 N N . TYR A 1 190 ? -8.605 -3.241 2.852 1.00 93.12 190 TYR A N 1
ATOM 1532 C CA . TYR A 1 190 ? -8.952 -4.318 1.927 1.00 93.12 190 TYR A CA 1
ATOM 1533 C C . TYR A 1 190 ? -8.347 -5.666 2.344 1.00 93.12 190 TYR A C 1
ATOM 1535 O O . TYR A 1 190 ? -9.052 -6.675 2.418 1.00 93.12 190 TYR A O 1
ATOM 1543 N N . ASN A 1 191 ? -7.047 -5.688 2.658 1.00 94.00 191 ASN A N 1
ATOM 1544 C CA . ASN A 1 191 ? -6.359 -6.876 3.166 1.00 94.00 191 ASN A CA 1
ATOM 1545 C C . ASN A 1 191 ? -7.026 -7.363 4.456 1.00 94.00 191 ASN A C 1
ATOM 1547 O O . ASN A 1 191 ? -7.321 -8.546 4.600 1.00 94.00 191 ASN A O 1
ATOM 1551 N N . GLY A 1 192 ? -7.312 -6.438 5.365 1.00 96.50 192 GLY A N 1
ATOM 1552 C CA . GLY A 1 192 ? -7.926 -6.706 6.649 1.00 96.50 192 GLY A CA 1
ATOM 1553 C C . GLY A 1 192 ? -9.308 -7.337 6.526 1.00 96.50 192 GLY A C 1
ATOM 1554 O O . GLY A 1 192 ? -9.578 -8.322 7.206 1.00 96.50 192 GLY A O 1
ATOM 1555 N N . ARG A 1 193 ? -10.172 -6.838 5.637 1.00 94.94 193 ARG A N 1
ATOM 1556 C CA . ARG A 1 193 ? -11.500 -7.429 5.406 1.00 94.94 193 ARG A CA 1
ATOM 1557 C C . ARG A 1 193 ? -11.422 -8.854 4.867 1.00 94.94 193 ARG A C 1
ATOM 1559 O O . ARG A 1 193 ? -12.178 -9.706 5.324 1.00 94.94 193 ARG A O 1
ATOM 1566 N N . ILE A 1 194 ? -10.478 -9.132 3.964 1.00 90.94 194 ILE A N 1
ATOM 1567 C CA . ILE A 1 194 ? -10.209 -10.498 3.488 1.00 90.94 194 ILE A CA 1
ATOM 1568 C C . ILE A 1 194 ? -9.782 -11.395 4.656 1.00 90.94 194 ILE A C 1
ATOM 1570 O O . ILE A 1 194 ? -10.329 -12.479 4.838 1.00 90.94 194 ILE A O 1
ATOM 1574 N N . LEU A 1 195 ? -8.833 -10.937 5.478 1.00 93.81 195 LEU A N 1
ATOM 1575 C CA . LEU A 1 195 ? -8.377 -11.693 6.645 1.00 93.81 195 LEU A CA 1
ATOM 1576 C C . LEU A 1 195 ? -9.511 -11.916 7.653 1.00 93.81 195 LEU A C 1
ATOM 1578 O O . LEU A 1 195 ? -9.633 -13.010 8.197 1.00 93.81 195 LEU A O 1
ATOM 1582 N N . ALA A 1 196 ? -10.351 -10.912 7.900 1.00 95.81 196 ALA A N 1
ATOM 1583 C CA . ALA A 1 196 ? -11.488 -11.010 8.808 1.00 95.81 196 ALA A CA 1
ATOM 1584 C C . ALA A 1 196 ? -12.515 -12.040 8.327 1.00 95.81 196 ALA A C 1
ATOM 1586 O O . ALA A 1 196 ? -12.923 -12.893 9.116 1.00 95.81 196 ALA A O 1
ATOM 1587 N N . ALA A 1 197 ? -12.864 -12.014 7.037 1.00 91.56 197 ALA A N 1
ATOM 1588 C CA . ALA A 1 197 ? -13.793 -12.968 6.436 1.00 91.56 197 ALA A CA 1
ATOM 1589 C C . ALA A 1 197 ? -13.305 -14.422 6.564 1.00 91.56 197 ALA A C 1
ATOM 1591 O O . ALA A 1 197 ? -14.090 -15.309 6.886 1.00 91.56 197 ALA A O 1
ATOM 1592 N N . GLU A 1 198 ? -12.008 -14.654 6.368 1.00 94.25 198 GLU A N 1
ATOM 1593 C CA . GLU A 1 198 ? -11.431 -16.005 6.322 1.00 94.25 198 GLU A CA 1
ATOM 1594 C C . GLU A 1 198 ? -11.057 -16.553 7.702 1.00 94.25 198 GLU A C 1
ATOM 1596 O O . GLU A 1 198 ? -11.110 -17.757 7.952 1.00 94.25 198 GLU A O 1
ATOM 1601 N N . THR A 1 199 ? -10.673 -15.678 8.631 1.00 93.50 199 THR A N 1
ATOM 1602 C CA . THR A 1 199 ? -10.194 -16.098 9.956 1.00 93.50 199 THR A CA 1
ATOM 1603 C C . THR A 1 199 ? -11.236 -15.952 11.061 1.00 93.50 199 THR A C 1
ATOM 1605 O O . THR A 1 199 ? -11.058 -16.524 12.136 1.00 93.50 199 THR A O 1
ATOM 1608 N N . GLY A 1 200 ? -12.309 -15.192 10.822 1.00 94.00 200 GLY A N 1
ATOM 1609 C CA . GLY A 1 200 ? -13.298 -14.826 11.837 1.00 94.00 200 GLY A CA 1
ATOM 1610 C C . GLY A 1 200 ? -12.843 -13.696 12.766 1.00 94.00 200 GLY A C 1
ATOM 1611 O O . GLY A 1 200 ? -13.416 -13.529 13.844 1.00 94.00 200 GLY A O 1
ATOM 1612 N N . ALA A 1 201 ? -11.807 -12.934 12.396 1.00 97.25 201 ALA A N 1
ATOM 1613 C CA . ALA A 1 201 ? -11.424 -11.737 13.142 1.00 97.25 201 ALA A CA 1
ATOM 1614 C C . ALA A 1 201 ? -12.562 -10.700 13.118 1.00 97.25 201 ALA A C 1
ATOM 1616 O O . ALA A 1 201 ? -13.279 -10.567 12.127 1.00 97.25 201 ALA A O 1
ATOM 1617 N N . ASN A 1 202 ? -12.723 -9.941 14.204 1.00 98.06 202 ASN A N 1
ATOM 1618 C CA . ASN A 1 202 ? -13.746 -8.905 14.287 1.00 98.06 202 ASN A CA 1
ATOM 1619 C C . ASN A 1 202 ? -13.438 -7.785 13.280 1.00 98.06 202 ASN A C 1
ATOM 1621 O O . ASN A 1 202 ? -12.497 -7.008 13.460 1.00 98.06 202 ASN A O 1
ATOM 1625 N N . VAL A 1 203 ? -14.280 -7.683 12.250 1.00 97.38 203 VAL A N 1
ATOM 1626 C CA . VAL A 1 203 ? -14.140 -6.701 11.173 1.00 97.38 203 VAL A CA 1
ATOM 1627 C C . VAL A 1 203 ? -14.159 -5.255 11.680 1.00 97.38 203 VAL A C 1
ATOM 1629 O O . VAL A 1 203 ? -13.381 -4.453 11.182 1.00 97.38 203 VAL A O 1
ATOM 1632 N N . ARG A 1 204 ? -14.926 -4.918 12.730 1.00 97.94 204 ARG A N 1
ATOM 1633 C CA . ARG A 1 204 ? -14.971 -3.549 13.290 1.00 97.94 204 ARG A CA 1
ATOM 1634 C C . ARG A 1 204 ? -13.602 -3.123 13.832 1.00 97.94 204 ARG A C 1
ATOM 1636 O O . ARG A 1 204 ? -13.185 -1.990 13.616 1.00 97.94 204 ARG A O 1
ATOM 1643 N N . ILE A 1 205 ? -12.875 -4.037 14.489 1.00 98.50 205 ILE A N 1
ATOM 1644 C CA . ILE A 1 205 ? -11.503 -3.776 14.967 1.00 98.50 205 ILE A CA 1
ATOM 1645 C C . ILE A 1 205 ? -10.563 -3.558 13.783 1.00 98.50 205 ILE A C 1
ATOM 1647 O O . ILE A 1 205 ? -9.768 -2.624 13.798 1.00 98.50 205 ILE A O 1
ATOM 1651 N N . VAL A 1 206 ? -10.657 -4.410 12.763 1.00 98.38 206 VAL A N 1
ATOM 1652 C CA . VAL A 1 206 ? -9.792 -4.343 11.581 1.00 98.38 206 VAL A CA 1
ATOM 1653 C C . VAL A 1 206 ? -10.007 -3.048 10.794 1.00 98.38 206 VAL A C 1
ATOM 1655 O O . VAL A 1 206 ? -9.038 -2.424 10.368 1.00 98.38 206 VAL A O 1
ATOM 1658 N N . GLU A 1 207 ? -11.257 -2.618 10.633 1.00 98.25 207 GLU A N 1
ATOM 1659 C CA . GLU A 1 207 ? -11.607 -1.377 9.938 1.00 98.25 207 GLU A CA 1
ATOM 1660 C C . GLU A 1 207 ? -11.116 -0.140 10.693 1.00 98.25 207 GLU A C 1
ATOM 1662 O O . GLU A 1 207 ? -10.469 0.723 10.100 1.00 98.25 207 GLU A O 1
ATOM 1667 N N . LEU A 1 208 ? -11.354 -0.081 12.009 1.00 98.69 208 LEU A N 1
ATOM 1668 C CA . LEU A 1 208 ? -10.853 1.006 12.853 1.00 98.69 208 LEU A CA 1
ATOM 1669 C C . LEU A 1 208 ? -9.323 1.055 12.857 1.00 98.69 208 LEU A C 1
ATOM 1671 O O . LEU A 1 208 ? -8.746 2.133 12.749 1.00 98.69 208 LEU A O 1
ATOM 1675 N N . PHE A 1 209 ? -8.659 -0.100 12.947 1.00 98.81 209 PHE A N 1
ATOM 1676 C CA . PHE A 1 209 ? -7.204 -0.183 12.867 1.00 98.81 209 PHE A CA 1
ATOM 1677 C C . PHE A 1 209 ? -6.689 0.382 11.540 1.00 98.81 209 PHE A C 1
ATOM 1679 O O . PHE A 1 209 ? -5.826 1.259 11.543 1.00 98.81 209 PHE A O 1
ATOM 1686 N N . ALA A 1 210 ? -7.243 -0.075 10.413 1.00 98.38 210 ALA A N 1
ATOM 1687 C CA . ALA A 1 210 ? -6.781 0.325 9.090 1.00 98.38 210 ALA A CA 1
ATOM 1688 C C . ALA A 1 210 ? -6.843 1.845 8.877 1.00 98.38 210 ALA A C 1
ATOM 1690 O O . ALA A 1 210 ? -5.918 2.407 8.299 1.00 98.38 210 ALA A O 1
ATOM 1691 N N . LEU A 1 211 ? -7.889 2.505 9.384 1.00 97.81 211 LEU A N 1
ATOM 1692 C CA . LEU A 1 211 ? -8.074 3.952 9.243 1.00 97.81 211 LEU A CA 1
ATOM 1693 C C . LEU A 1 211 ? -7.273 4.789 10.250 1.00 97.81 211 LEU A C 1
ATOM 1695 O O . LEU A 1 211 ? -6.973 5.939 9.954 1.00 97.81 211 LEU A O 1
ATOM 1699 N N . LEU A 1 212 ? -6.930 4.246 11.426 1.00 98.56 212 LEU A N 1
ATOM 1700 C CA . LEU A 1 212 ? -6.321 5.022 12.515 1.00 98.56 212 LEU A CA 1
ATOM 1701 C C . LEU A 1 212 ? -4.813 4.804 12.693 1.00 98.56 212 LEU A C 1
ATOM 1703 O O . LEU A 1 212 ? -4.144 5.724 13.167 1.00 98.56 212 LEU A O 1
ATOM 1707 N N . HIS A 1 213 ? -4.278 3.620 12.368 1.00 98.50 213 HIS A N 1
ATOM 1708 C CA . HIS A 1 213 ? -2.960 3.171 12.851 1.00 98.50 213 HIS A CA 1
ATOM 1709 C C . HIS A 1 213 ? -1.786 4.109 12.522 1.00 98.50 213 HIS A C 1
ATOM 1711 O O . HIS A 1 213 ? -0.916 4.300 13.370 1.00 98.50 213 HIS A O 1
ATOM 1717 N N . ASP A 1 214 ? -1.812 4.739 11.346 1.00 97.88 214 ASP A N 1
ATOM 1718 C CA . ASP A 1 214 ? -0.764 5.639 10.849 1.00 97.88 214 ASP A CA 1
ATOM 1719 C C . ASP A 1 214 ? -1.148 7.132 10.899 1.00 97.88 214 ASP A C 1
ATOM 1721 O O . ASP A 1 214 ? -0.364 7.996 10.508 1.00 97.88 214 ASP A O 1
ATOM 1725 N N . THR A 1 215 ? -2.334 7.481 11.417 1.00 96.88 215 THR A N 1
ATOM 1726 C CA . THR A 1 215 ? -2.845 8.873 11.398 1.00 96.88 215 THR A CA 1
ATOM 1727 C C . THR A 1 215 ? -1.973 9.869 12.164 1.00 96.88 215 THR A C 1
ATOM 1729 O O . THR A 1 215 ? -1.994 11.056 11.861 1.00 96.88 215 THR A O 1
ATOM 1732 N N . HIS A 1 216 ? -1.207 9.403 13.154 1.00 97.31 216 HIS A N 1
ATOM 1733 C CA . HIS A 1 216 ? -0.393 10.244 14.040 1.00 97.31 216 HIS A CA 1
ATOM 1734 C C . HIS A 1 216 ? 1.108 10.130 13.761 1.00 97.31 216 HIS A C 1
ATOM 1736 O O . HIS A 1 216 ? 1.930 10.249 14.677 1.00 97.31 216 HIS A O 1
ATOM 1742 N N . ARG A 1 217 ? 1.478 9.895 12.503 1.00 95.81 217 ARG A N 1
ATOM 1743 C CA . ARG A 1 217 ? 2.862 10.032 12.054 1.00 95.81 217 ARG A CA 1
ATOM 1744 C C . ARG A 1 217 ? 3.307 11.491 12.050 1.00 95.81 217 ARG A C 1
ATOM 1746 O O . ARG A 1 217 ? 2.577 12.377 11.615 1.00 95.81 217 ARG A O 1
ATOM 1753 N N . GLU A 1 218 ? 4.528 11.721 12.511 1.00 93.56 218 GLU A N 1
ATOM 1754 C CA . GLU A 1 218 ? 5.212 13.019 12.457 1.00 93.56 218 GLU A CA 1
ATOM 1755 C C . GLU A 1 218 ? 6.255 13.063 11.330 1.00 93.56 218 GLU A C 1
ATOM 1757 O O . GLU A 1 218 ? 6.660 14.144 10.903 1.00 93.56 218 GLU A O 1
ATOM 1762 N N . ASN A 1 219 ? 6.681 11.899 10.823 1.00 89.31 219 ASN A N 1
ATOM 1763 C CA . ASN A 1 219 ? 7.536 11.779 9.643 1.00 89.31 219 ASN A CA 1
ATOM 1764 C C . ASN A 1 219 ? 7.294 10.456 8.880 1.00 89.31 219 ASN A C 1
ATOM 1766 O O . ASN A 1 219 ? 6.650 9.545 9.396 1.00 89.31 219 ASN A O 1
ATOM 1770 N N . GLU A 1 220 ? 7.810 10.350 7.650 1.00 80.00 220 GLU A N 1
ATOM 1771 C CA . GLU A 1 220 ? 7.654 9.175 6.761 1.00 80.00 220 GLU A CA 1
ATOM 1772 C C . GLU A 1 220 ? 8.637 8.025 7.047 1.00 80.00 220 GLU A C 1
ATOM 1774 O O . GLU A 1 220 ? 8.508 6.935 6.492 1.00 80.00 220 GLU A O 1
ATOM 1779 N N . PHE A 1 221 ? 9.638 8.260 7.894 1.00 79.25 221 PHE A N 1
ATOM 1780 C CA . PHE A 1 221 ? 10.757 7.352 8.114 1.00 79.25 221 PHE A CA 1
ATOM 1781 C C . PHE A 1 221 ? 10.721 6.790 9.543 1.00 79.25 221 PHE A C 1
ATOM 1783 O O . PHE A 1 221 ? 9.816 6.026 9.891 1.00 79.25 221 PHE A O 1
ATOM 1790 N N . ASP A 1 222 ? 11.721 7.134 10.357 1.00 84.44 222 ASP A N 1
ATOM 1791 C CA . ASP A 1 222 ? 11.872 6.650 11.723 1.00 84.44 222 ASP A CA 1
ATOM 1792 C C . ASP A 1 222 ? 10.973 7.442 12.677 1.00 84.44 222 ASP A C 1
ATOM 1794 O O . ASP A 1 222 ? 11.257 8.580 13.058 1.00 84.44 222 ASP A O 1
ATOM 1798 N N . ASP A 1 223 ? 9.850 6.832 13.033 1.00 91.19 223 ASP A N 1
ATOM 1799 C CA . ASP A 1 223 ? 8.870 7.406 13.945 1.00 91.19 223 ASP A CA 1
ATOM 1800 C C . ASP A 1 223 ? 8.376 6.344 14.932 1.00 91.19 223 ASP A C 1
ATOM 1802 O O . ASP A 1 223 ? 7.235 5.914 14.845 1.00 91.19 223 ASP A O 1
ATOM 1806 N N . PRO A 1 224 ? 9.195 5.841 15.865 1.00 92.38 224 PRO A N 1
ATOM 1807 C CA . PRO A 1 224 ? 8.801 4.730 16.740 1.00 92.38 224 PRO A CA 1
ATOM 1808 C C . PRO A 1 224 ? 7.559 5.017 17.608 1.00 92.38 224 PRO A C 1
ATOM 1810 O O . PRO A 1 224 ? 6.912 4.083 18.083 1.00 92.38 224 PRO A O 1
ATOM 1813 N N . GLU A 1 225 ? 7.197 6.291 17.777 1.00 96.38 225 GLU A N 1
ATOM 1814 C CA . GLU A 1 225 ? 6.104 6.744 18.638 1.00 96.38 225 GLU A CA 1
ATOM 1815 C C . GLU A 1 225 ? 4.770 6.978 17.892 1.00 96.38 225 GLU A C 1
ATOM 1817 O O . GLU A 1 225 ? 3.772 7.306 18.542 1.00 96.38 225 GLU A O 1
ATOM 1822 N N . HIS A 1 226 ? 4.682 6.751 16.567 1.00 97.31 226 HIS A N 1
ATOM 1823 C CA . HIS A 1 226 ? 3.409 6.915 15.831 1.00 97.31 226 HIS A CA 1
ATOM 1824 C C . HIS A 1 226 ? 2.303 5.995 16.358 1.00 97.31 226 HIS A C 1
ATOM 1826 O O . HIS A 1 226 ? 1.182 6.454 16.579 1.00 97.31 226 HIS A O 1
ATOM 1832 N N . GLY A 1 227 ? 2.622 4.726 16.634 1.00 97.88 227 GLY A N 1
ATOM 1833 C CA . GLY A 1 227 ? 1.685 3.768 17.224 1.00 97.88 227 GLY A CA 1
ATOM 1834 C C . GLY A 1 227 ? 1.150 4.241 18.583 1.00 97.88 227 GLY A C 1
ATOM 1835 O O . GLY A 1 227 ? -0.069 4.355 18.743 1.00 97.88 227 GLY A O 1
ATOM 1836 N N . PRO A 1 228 ? 2.019 4.566 19.562 1.00 98.38 228 PRO A N 1
ATOM 1837 C CA . PRO A 1 228 ? 1.609 5.155 20.835 1.00 98.38 228 PRO A CA 1
ATOM 1838 C C . PRO A 1 228 ? 0.720 6.398 20.713 1.00 98.38 228 PRO A C 1
ATOM 1840 O O . PRO A 1 228 ? -0.324 6.462 21.371 1.00 98.38 228 PRO A O 1
ATOM 1843 N N . ARG A 1 229 ? 1.073 7.358 19.847 1.00 98.50 229 ARG A N 1
ATOM 1844 C CA . ARG A 1 229 ? 0.258 8.567 19.632 1.00 98.50 229 ARG A CA 1
ATOM 1845 C C . ARG A 1 229 ? -1.105 8.242 19.020 1.00 98.50 229 ARG A C 1
ATOM 1847 O O . ARG A 1 229 ? -2.123 8.712 19.529 1.00 98.50 229 ARG A O 1
ATOM 1854 N N . ALA A 1 230 ? -1.143 7.399 17.987 1.00 98.50 230 ALA A N 1
ATOM 1855 C CA . ALA A 1 230 ? -2.386 6.979 17.342 1.00 98.50 230 ALA A CA 1
ATOM 1856 C C . ALA A 1 230 ? -3.302 6.213 18.313 1.00 98.50 230 ALA A C 1
ATOM 1858 O O . ALA A 1 230 ? -4.514 6.423 18.327 1.00 98.50 230 ALA A O 1
ATOM 1859 N N . ALA A 1 231 ? -2.736 5.372 19.184 1.00 98.69 231 ALA A N 1
ATOM 1860 C CA . ALA A 1 231 ? -3.495 4.644 20.198 1.00 98.69 231 ALA A CA 1
ATOM 1861 C C . ALA A 1 231 ? -4.058 5.578 21.280 1.00 98.69 231 ALA A C 1
ATOM 1863 O O . ALA A 1 231 ? -5.212 5.424 21.679 1.00 98.69 231 ALA A O 1
ATOM 1864 N N . ALA A 1 232 ? -3.282 6.569 21.731 1.00 98.50 232 ALA A N 1
ATOM 1865 C CA . ALA A 1 232 ? -3.761 7.577 22.676 1.00 98.50 232 ALA A CA 1
ATOM 1866 C C . ALA A 1 232 ? -4.931 8.386 22.092 1.00 98.50 232 ALA A C 1
ATOM 1868 O O . ALA A 1 232 ? -5.923 8.633 22.778 1.00 98.50 232 ALA A O 1
ATOM 1869 N N . TYR A 1 233 ? -4.853 8.739 20.808 1.00 98.44 233 TYR A N 1
ATOM 1870 C CA . TYR A 1 233 ? -5.959 9.371 20.098 1.00 98.44 233 TYR A CA 1
ATOM 1871 C C . TYR A 1 233 ? -7.193 8.459 20.010 1.00 98.44 233 TYR A C 1
ATOM 1873 O O . TYR A 1 233 ? -8.297 8.867 20.378 1.00 98.44 233 TYR A O 1
ATOM 1881 N N . ALA A 1 234 ? -7.007 7.207 19.582 1.00 98.25 234 ALA A N 1
ATOM 1882 C CA . ALA A 1 234 ? -8.085 6.231 19.464 1.00 98.25 234 ALA A CA 1
ATOM 1883 C C . ALA A 1 234 ? -8.780 5.965 20.811 1.00 98.25 234 ALA A C 1
ATOM 1885 O O . ALA A 1 234 ? -9.996 5.801 20.852 1.00 98.25 234 ALA A O 1
ATOM 1886 N N . GLN A 1 235 ? -8.041 5.973 21.925 1.00 98.25 235 GLN A N 1
ATOM 1887 C CA . GLN A 1 235 ? -8.610 5.842 23.269 1.00 98.25 235 GLN A CA 1
ATOM 1888 C C . GLN A 1 235 ? -9.598 6.977 23.565 1.00 98.25 235 GLN A C 1
ATOM 1890 O O . GLN A 1 235 ? -10.736 6.691 23.931 1.00 98.25 235 GLN A O 1
ATOM 1895 N N . ARG A 1 236 ? -9.199 8.234 23.326 1.00 97.44 236 ARG A N 1
ATOM 1896 C CA . ARG A 1 236 ? -10.044 9.425 23.538 1.00 97.44 236 ARG A CA 1
ATOM 1897 C C . ARG A 1 236 ? -11.288 9.416 22.650 1.00 97.44 236 ARG A C 1
ATOM 1899 O O . ARG A 1 236 ? -12.385 9.715 23.117 1.00 97.44 236 ARG A O 1
ATOM 1906 N N . LEU A 1 237 ? -11.128 9.014 21.387 1.00 96.81 237 LEU A N 1
ATOM 1907 C CA . LEU A 1 237 ? -12.233 8.825 20.442 1.00 96.81 237 LEU A CA 1
ATOM 1908 C C . LEU A 1 237 ? -13.244 7.798 20.973 1.00 96.81 237 LEU A C 1
ATOM 1910 O O . LEU A 1 237 ? -14.440 8.064 21.029 1.00 96.81 237 LEU A O 1
ATOM 1914 N N . LEU A 1 238 ? -12.757 6.646 21.438 1.00 96.25 238 LEU A N 1
ATOM 1915 C CA . LEU A 1 238 ? -13.582 5.561 21.975 1.00 96.25 238 LEU A CA 1
ATOM 1916 C C . LEU A 1 238 ? -14.115 5.828 23.392 1.00 96.25 238 LEU A C 1
ATOM 1918 O O . LEU A 1 238 ? -14.947 5.062 23.872 1.00 96.25 238 LEU A O 1
ATOM 1922 N N . ASP A 1 239 ? -13.590 6.821 24.111 1.00 94.81 239 ASP A N 1
ATOM 1923 C CA . ASP A 1 239 ? -14.137 7.316 25.386 1.00 94.81 239 ASP A CA 1
ATOM 1924 C C . ASP A 1 239 ? -15.231 8.375 25.170 1.00 94.81 239 ASP A C 1
ATOM 1926 O O . ASP A 1 239 ? -15.883 8.791 26.126 1.00 94.81 239 ASP A O 1
ATOM 1930 N N . GLY A 1 240 ? -15.459 8.795 23.921 1.00 92.19 240 GLY A N 1
ATOM 1931 C CA . GLY A 1 240 ? -16.440 9.822 23.579 1.00 92.19 240 GLY A CA 1
ATOM 1932 C C . GLY A 1 240 ? -15.970 11.248 23.872 1.00 92.19 240 GLY A C 1
ATOM 1933 O O . GLY A 1 240 ? -16.794 12.160 23.895 1.00 92.19 240 GLY A O 1
ATOM 1934 N N . GLU A 1 241 ? -14.666 11.471 24.078 1.00 93.25 241 GLU A N 1
ATOM 1935 C CA . GLU A 1 241 ? -14.109 12.827 24.223 1.00 93.25 241 GLU A CA 1
ATOM 1936 C C . GLU A 1 241 ? -14.171 13.625 22.914 1.00 93.25 241 GLU A C 1
ATOM 1938 O O . GLU A 1 241 ? -14.148 14.856 22.926 1.00 93.25 241 GLU A O 1
ATOM 1943 N N . ILE A 1 242 ? -14.225 12.923 21.781 1.00 88.50 242 ILE A N 1
ATOM 1944 C CA . ILE A 1 242 ? -14.358 13.499 20.445 1.00 88.50 242 ILE A CA 1
ATOM 1945 C C . ILE A 1 242 ? -15.785 13.217 19.981 1.00 88.50 242 ILE A C 1
ATOM 1947 O O . ILE A 1 242 ? -16.162 12.067 19.761 1.00 88.50 242 ILE A O 1
ATOM 1951 N N . SER A 1 243 ? -16.596 14.268 19.881 1.00 83.38 243 SER A N 1
ATOM 1952 C CA . SER A 1 243 ? -17.988 14.165 19.448 1.00 83.38 243 SER A CA 1
ATOM 1953 C C . SER A 1 243 ? -18.098 13.823 17.958 1.00 83.38 243 SER A C 1
ATOM 1955 O O . SER A 1 243 ? -17.206 14.119 17.169 1.00 83.38 243 SER A O 1
ATOM 1957 N N . GLY A 1 244 ? -19.220 13.213 17.565 1.00 86.88 244 GLY A N 1
ATOM 1958 C CA . GLY A 1 244 ? -19.553 12.933 16.161 1.00 86.88 244 GLY A CA 1
ATOM 1959 C C . GLY A 1 244 ? -19.324 11.487 15.717 1.00 86.88 244 GLY A C 1
ATOM 1960 O O . GLY A 1 244 ? -20.005 11.036 14.803 1.00 86.88 244 GLY A O 1
ATOM 1961 N N . PHE A 1 245 ? -18.472 10.727 16.411 1.00 90.88 245 PHE A N 1
ATOM 1962 C CA . PHE A 1 245 ? -18.206 9.321 16.093 1.00 90.88 245 PHE A CA 1
ATOM 1963 C C . PHE A 1 245 ? -18.435 8.431 17.316 1.00 90.88 245 PHE A C 1
ATOM 1965 O O . PHE A 1 245 ? -17.908 8.692 18.396 1.00 90.88 245 PHE A O 1
ATOM 1972 N N . GLN A 1 246 ? -19.226 7.371 17.151 1.00 90.94 246 GLN A N 1
ATOM 1973 C CA . GLN A 1 246 ? -19.477 6.376 18.191 1.00 90.94 246 GLN A CA 1
ATOM 1974 C C . GLN A 1 246 ? -19.343 4.978 17.607 1.00 90.94 246 GLN A C 1
ATOM 1976 O O . GLN A 1 246 ? -19.947 4.655 16.586 1.00 90.94 246 GLN A O 1
ATOM 1981 N N . PHE A 1 247 ? -18.567 4.140 18.287 1.00 94.25 247 PHE A N 1
ATOM 1982 C CA . PHE A 1 247 ? -18.294 2.779 17.856 1.00 94.25 247 PHE A CA 1
ATOM 1983 C C . PHE A 1 247 ? -18.699 1.809 18.953 1.00 94.25 247 PHE A C 1
ATOM 1985 O O . PHE A 1 247 ? -18.183 1.868 20.068 1.00 94.25 247 PHE A O 1
ATOM 1992 N N . ASP A 1 248 ? -19.620 0.911 18.623 1.00 91.88 248 ASP A N 1
ATOM 1993 C CA . ASP A 1 248 ? -20.037 -0.157 19.523 1.00 91.88 248 ASP A CA 1
ATOM 1994 C C . ASP A 1 248 ? -18.953 -1.243 19.571 1.00 91.88 248 ASP A C 1
ATOM 1996 O O . ASP A 1 248 ? -18.860 -2.093 18.680 1.00 91.88 248 ASP A O 1
ATOM 2000 N N . LEU A 1 249 ? -18.073 -1.136 20.569 1.00 95.88 249 LEU A N 1
ATOM 2001 C CA . LEU A 1 249 ? -17.042 -2.112 20.909 1.00 95.88 249 LEU A CA 1
ATOM 2002 C C . LEU A 1 249 ? -17.160 -2.468 22.390 1.00 95.88 249 LEU A C 1
ATOM 2004 O O . LEU A 1 249 ? -17.258 -1.598 23.258 1.00 95.88 249 LEU A O 1
ATOM 2008 N N . THR A 1 250 ? -17.033 -3.752 22.706 1.00 97.25 250 THR A N 1
ATOM 2009 C CA . THR A 1 250 ? -16.885 -4.197 24.094 1.00 97.25 250 THR A CA 1
ATOM 2010 C C . THR A 1 250 ? -15.560 -3.697 24.692 1.00 97.25 250 THR A C 1
ATOM 2012 O O . THR A 1 250 ? -14.593 -3.444 23.963 1.00 97.25 250 THR A O 1
ATOM 2015 N N . PRO A 1 251 ? -15.424 -3.636 26.033 1.00 97.25 251 PRO A N 1
ATOM 2016 C CA . PRO A 1 251 ? -14.168 -3.236 26.674 1.00 97.25 251 PRO A CA 1
ATOM 2017 C C . PRO A 1 251 ? -12.952 -4.068 26.236 1.00 97.25 251 PRO A C 1
ATOM 2019 O O . PRO A 1 251 ? -11.838 -3.552 26.130 1.00 97.25 251 PRO A O 1
ATOM 2022 N N . ASN A 1 252 ? -13.154 -5.360 25.954 1.00 96.94 252 ASN A N 1
ATOM 2023 C CA . ASN A 1 252 ? -12.086 -6.231 25.473 1.00 96.94 252 ASN A CA 1
ATOM 2024 C C . ASN A 1 252 ? -11.699 -5.926 24.017 1.00 96.94 252 ASN A C 1
ATOM 2026 O O . ASN A 1 252 ? -10.513 -5.908 23.698 1.00 96.94 252 ASN A O 1
ATOM 2030 N N . GLU A 1 253 ? -12.666 -5.657 23.141 1.00 97.50 253 GLU A N 1
ATOM 2031 C CA . GLU A 1 253 ? -12.402 -5.288 21.742 1.00 97.50 253 GLU A CA 1
ATOM 2032 C C . GLU A 1 253 ? -11.700 -3.938 21.643 1.00 97.50 253 GLU A C 1
ATOM 2034 O O . GLU A 1 253 ? -10.705 -3.819 20.930 1.00 97.50 253 GLU A O 1
ATOM 2039 N N . LYS A 1 254 ? -12.134 -2.960 22.446 1.00 98.06 254 LYS A N 1
ATOM 2040 C CA . LYS A 1 254 ? -11.445 -1.678 22.607 1.00 98.06 254 LYS A CA 1
ATOM 2041 C C . LYS A 1 254 ? -9.990 -1.879 23.025 1.00 98.06 254 LYS A C 1
ATOM 2043 O O . LYS A 1 254 ? -9.086 -1.354 22.383 1.00 98.06 254 LYS A O 1
ATOM 2048 N N . LYS A 1 255 ? -9.738 -2.702 24.048 1.00 97.94 255 LYS A N 1
ATOM 2049 C CA . LYS A 1 255 ? -8.372 -3.031 24.479 1.00 97.94 255 LYS A CA 1
ATOM 2050 C C . LYS A 1 255 ? -7.544 -3.664 23.354 1.00 97.94 255 LYS A C 1
ATOM 2052 O O . LYS A 1 255 ? -6.380 -3.312 23.193 1.00 97.94 255 LYS A O 1
ATOM 2057 N N . GLN A 1 256 ? -8.118 -4.588 22.586 1.00 97.75 256 GLN A N 1
ATOM 2058 C CA . GLN A 1 256 ? -7.420 -5.237 21.472 1.00 97.75 256 GLN A CA 1
ATOM 2059 C C . GLN A 1 256 ? -7.093 -4.262 20.340 1.00 97.75 256 GLN A C 1
ATOM 2061 O O . GLN A 1 256 ? -5.969 -4.290 19.851 1.00 97.75 256 GLN A O 1
ATOM 2066 N N . LEU A 1 257 ? -8.027 -3.382 19.969 1.00 98.56 257 LEU A N 1
ATOM 2067 C CA . LEU A 1 257 ? -7.802 -2.329 18.978 1.00 98.56 257 LEU A CA 1
ATOM 2068 C C . LEU A 1 257 ? -6.657 -1.399 19.398 1.00 98.56 257 LEU A C 1
ATOM 2070 O O . LEU A 1 257 ? -5.758 -1.130 18.607 1.00 98.56 257 LEU A O 1
ATOM 2074 N N . LEU A 1 258 ? -6.649 -0.958 20.657 1.00 98.50 258 LEU A N 1
ATOM 2075 C CA . LEU A 1 258 ? -5.608 -0.067 21.170 1.00 98.50 258 LEU A CA 1
ATOM 2076 C C . LEU A 1 258 ? -4.230 -0.728 21.177 1.00 98.50 258 LEU A C 1
ATOM 2078 O O . LEU A 1 258 ? -3.258 -0.092 20.788 1.00 98.50 258 LEU A O 1
ATOM 2082 N N . ILE A 1 259 ? -4.140 -2.008 21.555 1.00 97.19 259 ILE A N 1
ATOM 2083 C CA . ILE A 1 259 ? -2.882 -2.766 21.460 1.00 97.19 259 ILE A CA 1
ATOM 2084 C C . ILE A 1 259 ? -2.467 -2.927 19.994 1.00 97.19 259 ILE A C 1
ATOM 2086 O O . ILE A 1 259 ? -1.292 -2.760 19.673 1.00 97.19 259 ILE A O 1
ATOM 2090 N N . ALA A 1 260 ? -3.419 -3.234 19.106 1.00 97.31 260 ALA A N 1
ATOM 2091 C CA . ALA A 1 260 ? -3.139 -3.387 17.687 1.00 97.31 260 ALA A CA 1
ATOM 2092 C C . ALA A 1 260 ? -2.528 -2.103 17.113 1.00 97.31 260 ALA A C 1
ATOM 2094 O O . ALA A 1 260 ? -1.464 -2.179 16.511 1.00 97.31 260 ALA A O 1
ATOM 2095 N N . ILE A 1 261 ? -3.127 -0.938 17.373 1.00 98.56 261 ILE A N 1
ATOM 2096 C CA . ILE A 1 261 ? -2.597 0.363 16.942 1.00 98.56 261 ILE A CA 1
ATOM 2097 C C . ILE A 1 261 ? -1.249 0.667 17.613 1.00 98.56 261 ILE A C 1
ATOM 2099 O O . ILE A 1 261 ? -0.296 1.031 16.934 1.00 98.56 261 ILE A O 1
ATOM 2103 N N . HIS A 1 262 ? -1.132 0.486 18.929 1.00 97.88 262 HIS A N 1
ATOM 2104 C CA . HIS A 1 262 ? 0.056 0.892 19.684 1.00 97.88 262 HIS A CA 1
ATOM 2105 C C . HIS A 1 262 ? 1.334 0.139 19.275 1.00 97.88 262 HIS A C 1
ATOM 2107 O O . HIS A 1 262 ? 2.421 0.715 19.270 1.00 97.88 262 HIS A O 1
ATOM 2113 N N . ASP A 1 263 ? 1.220 -1.152 18.954 1.00 95.44 263 ASP A N 1
ATOM 2114 C CA . ASP A 1 263 ? 2.375 -2.045 18.796 1.00 95.44 263 ASP A CA 1
ATOM 2115 C C . ASP A 1 263 ? 2.621 -2.531 17.352 1.00 95.44 263 ASP A C 1
ATOM 2117 O O . ASP A 1 263 ? 3.551 -3.313 17.146 1.00 95.44 263 ASP A O 1
ATOM 2121 N N . HIS A 1 264 ? 1.847 -2.092 16.346 1.00 94.19 264 HIS A N 1
ATOM 2122 C CA . HIS A 1 264 ? 1.907 -2.663 14.983 1.00 94.19 264 HIS A CA 1
ATOM 2123 C C . HIS A 1 264 ? 3.285 -2.583 14.303 1.00 94.19 264 HIS A C 1
ATOM 2125 O O . HIS A 1 264 ? 3.683 -3.515 13.596 1.00 94.19 264 HIS A O 1
ATOM 2131 N N . SER A 1 265 ? 4.049 -1.522 14.569 1.00 90.25 265 SER A N 1
ATOM 2132 C CA . SER A 1 265 ? 5.388 -1.304 14.011 1.00 90.25 265 SER A CA 1
ATOM 2133 C C . SER A 1 265 ? 6.519 -1.931 14.836 1.00 90.25 265 SER A C 1
ATOM 2135 O O . SER A 1 265 ? 7.671 -1.963 14.397 1.00 90.25 265 SER A O 1
ATOM 2137 N N . LYS A 1 266 ? 6.227 -2.489 16.020 1.00 86.44 266 LYS A N 1
ATOM 2138 C CA . LYS A 1 266 ? 7.260 -3.057 16.895 1.00 86.44 266 LYS A CA 1
ATOM 2139 C C . LYS A 1 266 ? 7.770 -4.409 16.383 1.00 86.44 266 LYS A C 1
ATOM 2141 O O . LYS A 1 266 ? 7.007 -5.219 15.840 1.00 86.44 266 LYS A O 1
ATOM 2146 N N . PRO A 1 267 ? 9.059 -4.725 16.608 1.00 71.62 267 PRO A N 1
ATOM 2147 C CA . PRO A 1 267 ? 9.600 -6.046 16.323 1.00 71.62 267 PRO A CA 1
ATOM 2148 C C . PRO A 1 267 ? 9.016 -7.061 17.315 1.00 71.62 267 PRO A C 1
ATOM 2150 O O . PRO A 1 267 ? 9.502 -7.228 18.431 1.00 71.62 267 PRO A O 1
ATOM 2153 N N . MET A 1 268 ? 7.956 -7.753 16.906 1.00 69.38 268 MET A N 1
ATOM 2154 C CA . MET A 1 268 ? 7.280 -8.760 17.720 1.00 69.38 268 MET A CA 1
ATOM 2155 C C . MET A 1 268 ? 7.362 -10.134 17.047 1.00 69.38 268 MET A C 1
ATOM 2157 O O . MET A 1 268 ? 7.357 -10.247 15.823 1.00 69.38 268 MET A O 1
ATOM 2161 N N . ASN A 1 269 ? 7.472 -11.195 17.851 1.00 70.44 269 ASN A N 1
ATOM 2162 C CA . ASN A 1 269 ? 7.551 -12.568 17.352 1.00 70.44 269 ASN A CA 1
ATOM 2163 C C . ASN A 1 269 ? 6.136 -13.105 17.056 1.00 70.44 269 ASN A C 1
ATOM 2165 O O . ASN A 1 269 ? 5.379 -13.299 18.015 1.00 70.44 269 ASN A O 1
ATOM 2169 N N . PRO A 1 270 ? 5.797 -13.441 15.793 1.00 67.81 270 PRO A N 1
ATOM 2170 C CA . PRO A 1 270 ? 4.456 -13.901 15.438 1.00 67.81 270 PRO A CA 1
ATOM 2171 C C . PRO A 1 270 ? 3.988 -15.151 16.181 1.00 67.81 270 PRO A C 1
ATOM 2173 O O . PRO A 1 270 ? 2.803 -15.319 16.450 1.00 67.81 270 PRO A O 1
ATOM 2176 N N . ARG A 1 271 ? 4.926 -15.985 16.645 1.00 66.12 271 ARG A N 1
ATOM 2177 C CA . ARG A 1 271 ? 4.631 -17.200 17.423 1.00 66.12 271 ARG A CA 1
ATOM 2178 C C . ARG A 1 271 ? 4.126 -16.922 18.843 1.00 66.12 271 ARG A C 1
ATOM 2180 O O . ARG A 1 271 ? 3.721 -17.859 19.526 1.00 66.12 271 ARG A O 1
ATOM 2187 N N . LYS A 1 272 ? 4.194 -15.673 19.319 1.00 62.62 272 LYS A N 1
ATOM 2188 C CA . LYS A 1 272 ? 3.788 -15.292 20.682 1.00 62.62 272 LYS A CA 1
ATOM 2189 C C . LYS A 1 272 ? 2.380 -14.704 20.767 1.00 62.62 272 LYS A C 1
ATOM 2191 O O . LYS A 1 272 ? 1.858 -14.597 21.874 1.00 62.62 272 LYS A O 1
ATOM 2196 N N . ILE A 1 273 ? 1.747 -14.351 19.648 1.00 64.38 273 ILE A N 1
ATOM 2197 C CA . ILE A 1 273 ? 0.417 -13.734 19.671 1.00 64.38 273 ILE A CA 1
ATOM 2198 C C . ILE A 1 273 ? -0.662 -14.775 19.444 1.00 64.38 273 ILE A C 1
ATOM 2200 O O . ILE A 1 273 ? -0.721 -15.443 18.420 1.00 64.38 273 ILE A O 1
ATOM 2204 N N . ARG A 1 274 ? -1.538 -14.886 20.442 1.00 69.12 274 ARG A N 1
ATOM 2205 C CA . ARG A 1 274 ? -2.728 -15.744 20.422 1.00 69.12 274 ARG A CA 1
ATOM 2206 C C . ARG A 1 274 ? -4.024 -14.960 20.207 1.00 69.12 274 ARG A C 1
ATOM 2208 O O . ARG A 1 274 ? -5.099 -15.543 20.245 1.00 69.12 274 ARG A O 1
ATOM 2215 N N . GLN A 1 275 ? -3.928 -13.643 20.029 1.00 88.12 275 GLN A N 1
ATOM 2216 C CA . GLN A 1 275 ? -5.081 -12.760 19.886 1.00 88.12 275 GLN A CA 1
ATOM 2217 C C . GLN A 1 275 ? -5.344 -12.508 18.404 1.00 88.12 275 GLN A C 1
ATOM 2219 O O . GLN A 1 275 ? -4.638 -11.728 17.769 1.00 88.12 275 GLN A O 1
ATOM 2224 N N . LEU A 1 276 ? -6.357 -13.196 17.877 1.00 94.19 276 LEU A N 1
ATOM 2225 C CA . LEU A 1 276 ? -6.698 -13.213 16.455 1.00 94.19 276 LEU A CA 1
ATOM 2226 C C . LEU A 1 276 ? -6.866 -11.807 15.861 1.00 94.19 276 LEU A C 1
ATOM 2228 O O . LEU A 1 276 ? -6.257 -11.509 14.841 1.00 94.19 276 LEU A O 1
ATOM 2232 N N . ASN A 1 277 ? -7.633 -10.937 16.524 1.00 96.81 277 ASN A N 1
ATOM 2233 C CA . ASN A 1 277 ? -7.934 -9.595 16.015 1.00 96.81 277 ASN A CA 1
ATOM 2234 C C . ASN A 1 277 ? -6.673 -8.734 15.854 1.00 96.81 277 ASN A C 1
ATOM 2236 O O . ASN A 1 277 ? -6.507 -8.070 14.837 1.00 96.81 277 ASN A O 1
ATOM 2240 N N . ILE A 1 278 ? -5.753 -8.802 16.823 1.00 96.19 278 ILE A N 1
ATOM 2241 C CA . ILE A 1 278 ? -4.470 -8.085 16.773 1.00 96.19 278 ILE A CA 1
ATOM 2242 C C . ILE A 1 278 ? -3.608 -8.628 15.628 1.00 96.19 278 ILE A C 1
ATOM 2244 O O . ILE A 1 278 ? -3.087 -7.857 14.828 1.00 96.19 278 ILE A O 1
ATOM 2248 N N . GLY A 1 279 ? -3.499 -9.957 15.522 1.00 95.56 279 GLY A N 1
ATOM 2249 C CA . GLY A 1 279 ? -2.734 -10.603 14.455 1.00 95.56 279 GLY A CA 1
ATOM 2250 C C . GLY A 1 279 ? -3.258 -10.259 13.060 1.00 95.56 279 GLY A C 1
ATOM 2251 O O . GLY A 1 279 ? -2.464 -9.938 12.185 1.00 95.56 279 GLY A O 1
ATOM 2252 N N . ALA A 1 280 ? -4.580 -10.252 12.868 1.00 97.00 280 ALA A N 1
ATOM 2253 C CA . ALA A 1 280 ? -5.202 -9.887 11.597 1.00 97.00 280 ALA A CA 1
ATOM 2254 C C . ALA A 1 280 ? -4.940 -8.420 11.212 1.00 97.00 280 ALA A C 1
ATOM 2256 O O . ALA A 1 280 ? -4.661 -8.145 10.049 1.00 97.00 280 ALA A O 1
ATOM 2257 N N . CYS A 1 281 ? -4.972 -7.492 12.176 1.00 98.19 281 CYS A N 1
ATOM 2258 C CA . CYS A 1 281 ? -4.619 -6.087 11.944 1.00 98.19 281 CYS A CA 1
ATOM 2259 C C . CYS A 1 281 ? -3.172 -5.946 11.456 1.00 98.19 281 CYS A C 1
ATOM 2261 O O . CYS A 1 281 ? -2.903 -5.319 10.435 1.00 98.19 281 CYS A O 1
ATOM 2263 N N . TRP A 1 282 ? -2.233 -6.581 12.155 1.00 97.06 282 TRP A N 1
ATOM 2264 C CA . TRP A 1 282 ? -0.818 -6.487 11.803 1.00 97.06 282 TRP A CA 1
ATOM 2265 C C . TRP A 1 282 ? -0.484 -7.214 10.506 1.00 97.06 282 TRP A C 1
ATOM 2267 O O . TRP A 1 282 ? 0.358 -6.741 9.749 1.00 97.06 282 TRP A O 1
ATOM 2277 N N . ASP A 1 283 ? -1.144 -8.336 10.220 1.00 96.62 283 ASP A N 1
ATOM 2278 C CA . ASP A 1 283 ? -1.040 -8.997 8.921 1.00 96.62 283 ASP A CA 1
ATOM 2279 C C . ASP A 1 283 ? -1.546 -8.096 7.798 1.00 96.62 283 ASP A C 1
ATOM 2281 O O . ASP A 1 283 ? -0.902 -8.020 6.757 1.00 96.62 283 ASP A O 1
ATOM 2285 N N . ALA A 1 284 ? -2.662 -7.392 8.003 1.00 97.81 284 ALA A N 1
ATOM 2286 C CA . ALA A 1 284 ? -3.238 -6.505 6.999 1.00 97.81 284 ALA A CA 1
ATOM 2287 C C . ALA A 1 284 ? -2.273 -5.386 6.572 1.00 97.81 284 ALA A C 1
ATOM 2289 O O . ALA A 1 284 ? -2.126 -5.141 5.370 1.00 97.81 284 ALA A O 1
ATOM 2290 N N . ASP A 1 285 ? -1.596 -4.763 7.542 1.00 97.62 285 ASP A N 1
ATOM 2291 C CA . ASP A 1 285 ? -0.557 -3.751 7.309 1.00 97.62 285 ASP A CA 1
ATOM 2292 C C . ASP A 1 285 ? 0.707 -4.369 6.686 1.00 97.62 285 ASP A C 1
ATOM 2294 O O . ASP A 1 285 ? 1.176 -3.950 5.622 1.00 97.62 285 ASP A O 1
ATOM 2298 N N . ARG A 1 286 ? 1.211 -5.467 7.264 1.00 95.88 286 ARG A N 1
ATOM 2299 C CA . ARG A 1 286 ? 2.428 -6.142 6.782 1.00 95.88 286 ARG A CA 1
ATOM 2300 C C . ARG A 1 286 ? 2.295 -6.691 5.370 1.00 95.88 286 ARG A C 1
ATOM 2302 O O . ARG A 1 286 ? 3.277 -6.711 4.633 1.00 95.88 286 ARG A O 1
ATOM 2309 N N . LEU A 1 287 ? 1.106 -7.135 4.974 1.00 95.50 287 LEU A N 1
ATOM 2310 C CA . LEU A 1 287 ? 0.818 -7.579 3.611 1.00 95.50 287 LEU A CA 1
ATOM 2311 C C . LEU A 1 287 ? 0.947 -6.444 2.585 1.00 95.50 287 LEU A C 1
ATOM 2313 O O . LEU A 1 287 ? 1.150 -6.721 1.404 1.00 95.50 287 LEU A O 1
ATOM 2317 N N . ASP A 1 288 ? 0.893 -5.184 3.019 1.00 95.38 288 ASP A N 1
ATOM 2318 C CA . ASP A 1 288 ? 1.064 -4.015 2.160 1.00 95.38 288 ASP A CA 1
ATOM 2319 C C . ASP A 1 288 ? 2.518 -3.513 2.078 1.00 95.38 288 ASP A C 1
ATOM 2321 O O . ASP A 1 288 ? 2.795 -2.496 1.442 1.00 95.38 288 ASP A O 1
ATOM 2325 N N . LEU A 1 289 ? 3.482 -4.199 2.703 1.00 91.88 289 LEU A N 1
ATOM 2326 C CA . LEU A 1 289 ? 4.892 -3.777 2.737 1.00 91.88 289 LEU A CA 1
ATOM 2327 C C . LEU A 1 289 ? 5.568 -3.751 1.361 1.00 91.88 289 LEU A C 1
ATOM 2329 O O . LEU A 1 289 ? 6.541 -3.017 1.166 1.00 91.88 289 LEU A O 1
ATOM 2333 N N . GLN A 1 290 ? 5.041 -4.486 0.376 1.00 86.81 290 GLN A N 1
ATOM 2334 C CA . GLN A 1 290 ? 5.572 -4.455 -0.988 1.00 86.81 290 GLN A CA 1
ATOM 2335 C C . GLN A 1 290 ? 5.440 -3.059 -1.612 1.00 86.81 290 GLN A C 1
ATOM 2337 O O . GLN A 1 290 ? 6.236 -2.721 -2.492 1.00 86.81 290 GLN A O 1
ATOM 2342 N N . ARG A 1 291 ? 4.528 -2.211 -1.103 1.00 88.38 291 ARG A N 1
ATOM 2343 C CA . ARG A 1 291 ? 4.463 -0.789 -1.463 1.00 88.38 291 ARG A CA 1
ATOM 2344 C C . ARG A 1 291 ? 5.819 -0.123 -1.248 1.00 88.38 291 ARG A C 1
ATOM 2346 O O . ARG A 1 291 ? 6.217 0.662 -2.086 1.00 88.38 291 ARG A O 1
ATOM 2353 N N . MET A 1 292 ? 6.568 -0.518 -0.218 1.00 84.25 292 MET A N 1
ATOM 2354 C CA . MET A 1 292 ? 7.893 -0.004 0.142 1.00 84.25 292 MET A CA 1
ATOM 2355 C C . MET A 1 292 ? 9.046 -0.856 -0.389 1.00 84.25 292 MET A C 1
ATOM 2357 O O . MET A 1 292 ? 10.184 -0.716 0.048 1.00 84.25 292 MET A O 1
ATOM 2361 N N . GLY A 1 293 ? 8.772 -1.768 -1.325 1.00 80.94 293 GLY A N 1
ATOM 2362 C CA . GLY A 1 293 ? 9.772 -2.689 -1.866 1.00 80.94 293 GLY A CA 1
ATOM 2363 C C . GLY A 1 293 ? 10.138 -3.841 -0.924 1.00 80.94 293 GLY A C 1
ATOM 2364 O O . GLY A 1 293 ? 11.076 -4.584 -1.212 1.00 80.94 293 GLY A O 1
ATOM 2365 N N . ILE A 1 294 ? 9.406 -4.025 0.179 1.00 85.62 294 ILE A N 1
ATOM 2366 C CA . ILE A 1 294 ? 9.650 -5.097 1.145 1.00 85.62 294 ILE A CA 1
ATOM 2367 C C . ILE A 1 294 ? 8.650 -6.223 0.898 1.00 85.62 294 ILE A C 1
ATOM 2369 O O . ILE A 1 294 ? 7.462 -6.092 1.176 1.00 85.62 294 ILE A O 1
ATOM 2373 N N . ARG A 1 295 ? 9.135 -7.370 0.417 1.00 86.38 295 ARG A N 1
ATOM 2374 C CA . ARG A 1 295 ? 8.279 -8.539 0.201 1.00 86.38 295 ARG A CA 1
ATOM 2375 C C . ARG A 1 295 ? 7.886 -9.178 1.543 1.00 86.38 295 ARG A C 1
ATOM 2377 O O . ARG A 1 295 ? 8.785 -9.694 2.221 1.00 86.38 295 ARG A O 1
ATOM 2384 N N . PRO A 1 296 ? 6.587 -9.242 1.899 1.00 88.06 296 PRO A N 1
ATOM 2385 C CA . PRO A 1 296 ? 6.120 -9.923 3.101 1.00 88.06 296 PRO A CA 1
ATOM 2386 C C . PRO A 1 296 ? 6.550 -11.390 3.085 1.00 88.06 296 PRO A C 1
ATOM 2388 O O . PRO A 1 296 ? 6.449 -12.074 2.062 1.00 88.06 296 PRO A O 1
ATOM 2391 N N . GLN A 1 297 ? 7.046 -11.870 4.223 1.00 88.62 297 GLN A N 1
ATOM 2392 C CA . GLN A 1 297 ? 7.469 -13.258 4.396 1.00 88.62 297 GLN A CA 1
ATOM 2393 C C . GLN A 1 297 ? 6.486 -13.989 5.312 1.00 88.62 297 GLN A C 1
ATOM 2395 O O . GLN A 1 297 ? 6.121 -13.423 6.344 1.00 88.62 297 GLN A O 1
ATOM 2400 N N . PRO A 1 298 ? 6.127 -15.258 5.029 1.00 88.88 298 PRO A N 1
ATOM 2401 C CA . PRO A 1 298 ? 5.212 -16.027 5.877 1.00 88.88 298 PRO A CA 1
ATOM 2402 C C . PRO A 1 298 ? 5.617 -16.057 7.358 1.00 88.88 298 PRO A C 1
ATOM 2404 O O . PRO A 1 298 ? 4.780 -15.968 8.242 1.00 88.88 298 PRO A O 1
ATOM 2407 N N . HIS A 1 299 ? 6.917 -16.119 7.665 1.00 87.94 299 HIS A N 1
ATOM 2408 C CA . HIS A 1 299 ? 7.397 -16.140 9.053 1.00 87.94 299 HIS A CA 1
ATOM 2409 C C . HIS A 1 299 ? 7.228 -14.803 9.801 1.00 87.94 299 HIS A C 1
ATOM 2411 O O . HIS A 1 299 ? 7.521 -14.736 10.995 1.00 87.94 299 HIS A O 1
ATOM 2417 N N . GLY A 1 300 ? 6.862 -13.733 9.093 1.00 86.94 300 GLY A N 1
ATOM 2418 C CA . GLY A 1 300 ? 6.593 -12.401 9.631 1.00 86.94 300 GLY A CA 1
ATOM 2419 C C . GLY A 1 300 ? 5.104 -12.092 9.792 1.00 86.94 300 GLY A C 1
ATOM 2420 O O . GLY A 1 300 ? 4.795 -10.975 10.208 1.00 86.94 300 GLY A O 1
ATOM 2421 N N . LEU A 1 301 ? 4.232 -13.053 9.461 1.00 91.44 301 LEU A N 1
ATOM 2422 C CA . LEU A 1 301 ? 2.773 -12.969 9.522 1.00 91.44 301 LEU A CA 1
ATOM 2423 C C . LEU A 1 301 ? 2.226 -13.882 10.638 1.00 91.44 301 LEU A C 1
ATOM 2425 O O . LEU A 1 301 ? 2.893 -14.822 11.083 1.00 91.44 301 LEU A O 1
ATOM 2429 N N . TYR A 1 302 ? 1.035 -13.563 11.131 1.00 91.81 302 TYR A N 1
ATOM 2430 C CA . TYR A 1 302 ? 0.447 -14.067 12.371 1.00 91.81 302 TYR A CA 1
ATOM 2431 C C . TYR A 1 302 ? -0.619 -15.129 12.121 1.00 91.81 302 TYR A C 1
ATOM 2433 O O . TYR A 1 302 ? -0.621 -16.186 12.756 1.00 91.81 302 TYR A O 1
ATOM 2441 N N . THR A 1 303 ? -1.545 -14.855 11.211 1.00 90.50 303 THR A N 1
ATOM 2442 C CA . THR A 1 303 ? -2.634 -15.760 10.865 1.00 90.50 303 THR A CA 1
ATOM 2443 C C . THR A 1 303 ? -2.165 -16.780 9.837 1.00 90.50 303 THR A C 1
ATOM 2445 O O . THR A 1 303 ? -1.383 -16.489 8.932 1.00 90.50 303 THR A O 1
ATOM 2448 N N . ARG A 1 304 ? -2.668 -18.016 9.953 1.00 91.12 304 ARG A N 1
ATOM 2449 C CA . ARG A 1 304 ? -2.331 -19.087 9.002 1.00 91.12 304 ARG A CA 1
ATOM 2450 C C . ARG A 1 304 ? -2.664 -18.688 7.565 1.00 91.12 304 ARG A C 1
ATOM 2452 O O . ARG A 1 304 ? -1.877 -18.980 6.675 1.00 91.12 304 ARG A O 1
ATOM 2459 N N . TYR A 1 305 ? -3.799 -18.020 7.384 1.00 90.44 305 TYR A N 1
ATOM 2460 C CA . TYR A 1 305 ? -4.281 -17.595 6.080 1.00 90.44 305 TYR A CA 1
ATOM 2461 C C . TYR A 1 305 ? -3.394 -16.501 5.463 1.00 90.44 305 TYR A C 1
ATOM 2463 O O . TYR A 1 305 ? -3.016 -16.609 4.301 1.00 90.44 305 TYR A O 1
ATOM 2471 N N . ALA A 1 306 ? -2.935 -15.510 6.243 1.00 93.31 306 ALA A N 1
ATOM 2472 C CA . ALA A 1 306 ? -1.982 -14.514 5.742 1.00 93.31 306 ALA A CA 1
ATOM 2473 C C . ALA A 1 306 ? -0.660 -15.141 5.260 1.00 93.31 306 ALA A C 1
ATOM 2475 O O . ALA A 1 306 ? -0.052 -14.644 4.315 1.00 93.31 306 ALA A O 1
ATOM 2476 N N . CYS A 1 307 ? -0.224 -16.248 5.871 1.00 89.81 307 CYS A N 1
ATOM 2477 C CA . CYS A 1 307 ? 0.986 -16.974 5.478 1.00 89.81 307 CYS A CA 1
ATOM 2478 C C . CYS A 1 307 ? 0.872 -17.713 4.133 1.00 89.81 307 CYS A C 1
ATOM 2480 O O . CYS A 1 307 ? 1.887 -18.211 3.634 1.00 89.81 307 CYS A O 1
ATOM 2482 N N . GLU A 1 308 ? -0.325 -17.837 3.557 1.00 84.44 308 GLU A N 1
ATOM 2483 C CA . GLU A 1 308 ? -0.525 -18.548 2.299 1.00 84.44 308 GLU A CA 1
ATOM 2484 C C . GLU A 1 308 ? 0.105 -17.796 1.123 1.00 84.44 308 GLU A C 1
ATOM 2486 O O . GLU A 1 308 ? -0.006 -16.577 0.973 1.00 84.44 308 GLU A O 1
ATOM 2491 N N . SER A 1 309 ? 0.782 -18.542 0.246 1.00 77.25 309 SER A N 1
ATOM 2492 C CA . SER A 1 309 ? 1.578 -17.940 -0.828 1.00 77.25 309 SER A CA 1
ATOM 2493 C C . SER A 1 309 ? 0.747 -17.124 -1.823 1.00 77.25 309 SER A C 1
ATOM 2495 O O . SER A 1 309 ? 1.249 -16.145 -2.380 1.00 77.25 309 SER A O 1
ATOM 2497 N N . ASP A 1 310 ? -0.517 -17.499 -2.028 1.00 69.38 310 ASP A N 1
ATOM 2498 C CA . ASP A 1 310 ? -1.431 -16.798 -2.928 1.00 69.38 310 ASP A CA 1
ATOM 2499 C C . ASP A 1 310 ? -1.972 -15.515 -2.292 1.00 69.38 310 ASP A C 1
ATOM 2501 O O . ASP A 1 310 ? -2.069 -14.498 -2.979 1.00 69.38 310 ASP A O 1
ATOM 2505 N N . VAL A 1 311 ? -2.207 -15.509 -0.974 1.00 76.88 311 VAL A N 1
ATOM 2506 C CA . VAL A 1 311 ? -2.604 -14.309 -0.220 1.00 76.88 311 VAL A CA 1
ATOM 2507 C C . VAL A 1 311 ? -1.495 -13.260 -0.270 1.00 76.88 311 VAL A C 1
ATOM 2509 O O . VAL A 1 311 ? -1.750 -12.119 -0.659 1.00 76.88 311 VAL A O 1
ATOM 2512 N N . ILE A 1 312 ? -0.249 -13.658 0.009 1.00 79.12 312 ILE A N 1
ATOM 2513 C CA . ILE A 1 312 ? 0.924 -12.772 -0.079 1.00 79.12 312 ILE A CA 1
ATOM 2514 C C . ILE A 1 312 ? 1.108 -12.248 -1.505 1.00 79.12 312 ILE A C 1
ATOM 2516 O O . ILE A 1 312 ? 1.324 -11.056 -1.709 1.00 79.12 312 ILE A O 1
ATOM 2520 N N . ARG A 1 313 ? 1.013 -13.118 -2.518 1.00 73.81 313 ARG A N 1
ATOM 2521 C CA . ARG A 1 313 ? 1.156 -12.716 -3.927 1.00 73.81 313 ARG A CA 1
ATOM 2522 C C . ARG A 1 313 ? 0.085 -11.708 -4.335 1.00 73.81 313 ARG A C 1
ATOM 2524 O O . ARG A 1 313 ? 0.400 -10.714 -4.982 1.00 73.81 313 ARG A O 1
ATOM 2531 N N . SER A 1 314 ? -1.157 -11.961 -3.938 1.00 71.25 314 SER A N 1
ATOM 2532 C CA . SER A 1 314 ? -2.303 -11.099 -4.211 1.00 71.25 314 SER A CA 1
ATOM 2533 C C . SER A 1 314 ? -2.161 -9.739 -3.516 1.00 71.25 314 SER A C 1
ATOM 2535 O O . SER A 1 314 ? -2.412 -8.705 -4.133 1.00 71.25 314 SER A O 1
ATOM 2537 N N . ALA A 1 315 ? -1.689 -9.714 -2.266 1.00 80.50 315 ALA A N 1
ATOM 2538 C CA . ALA A 1 315 ? -1.410 -8.474 -1.544 1.00 80.50 315 ALA A CA 1
ATOM 2539 C C . ALA A 1 315 ? -0.258 -7.675 -2.162 1.00 80.50 315 ALA A C 1
ATOM 2541 O O . ALA A 1 315 ? -0.400 -6.475 -2.375 1.00 80.50 315 ALA A O 1
ATOM 2542 N N . ASN A 1 316 ? 0.830 -8.343 -2.551 1.00 78.19 316 ASN A N 1
ATOM 2543 C CA . ASN A 1 316 ? 1.953 -7.704 -3.238 1.00 78.19 316 ASN A CA 1
ATOM 2544 C C . ASN A 1 316 ? 1.518 -7.035 -4.538 1.00 78.19 316 ASN A C 1
ATOM 2546 O O . ASN A 1 316 ? 1.884 -5.892 -4.795 1.00 78.19 316 ASN A O 1
ATOM 2550 N N . PHE A 1 317 ? 0.699 -7.734 -5.325 1.00 73.06 317 PHE A N 1
ATOM 2551 C CA . PHE A 1 317 ? 0.137 -7.189 -6.551 1.00 73.06 317 PHE A CA 1
ATOM 2552 C C . PHE A 1 317 ? -0.697 -5.930 -6.269 1.00 73.06 317 PHE A C 1
ATOM 2554 O O . PHE A 1 317 ? -0.475 -4.897 -6.895 1.00 7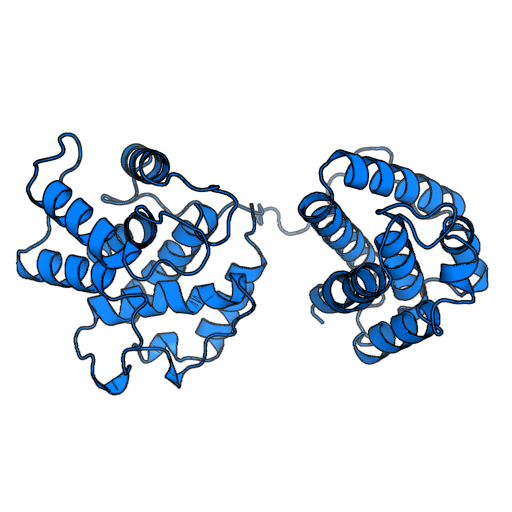3.06 317 PHE A O 1
ATOM 2561 N N . ARG A 1 318 ? -1.583 -5.958 -5.260 1.00 80.31 318 ARG A N 1
ATOM 2562 C CA . ARG A 1 318 ? -2.353 -4.769 -4.839 1.00 80.31 318 ARG A CA 1
ATOM 2563 C C . ARG A 1 318 ? -1.461 -3.607 -4.401 1.00 80.31 318 ARG A C 1
ATOM 2565 O O . ARG A 1 318 ? -1.706 -2.469 -4.798 1.00 80.31 318 ARG A O 1
ATOM 2572 N N . ALA A 1 319 ? -0.431 -3.889 -3.609 1.00 79.00 319 ALA A N 1
ATOM 2573 C CA . ALA A 1 319 ? 0.506 -2.896 -3.091 1.00 79.00 319 ALA A CA 1
ATOM 2574 C C . ALA A 1 319 ? 1.302 -2.186 -4.202 1.00 79.00 319 ALA A C 1
ATOM 2576 O O . ALA A 1 319 ? 1.717 -1.040 -4.039 1.00 79.00 319 ALA A O 1
ATOM 2577 N N . GLN A 1 320 ? 1.493 -2.852 -5.344 1.00 67.69 320 GLN A N 1
ATOM 2578 C CA . GLN A 1 320 ? 2.179 -2.304 -6.517 1.00 67.69 320 GLN A CA 1
ATOM 2579 C C . GLN A 1 320 ? 1.252 -1.513 -7.448 1.00 67.69 320 GLN A C 1
ATOM 2581 O O . GLN A 1 320 ? 1.716 -0.607 -8.134 1.00 67.69 320 GLN A O 1
ATOM 2586 N N . GLN A 1 321 ? -0.047 -1.824 -7.471 1.00 53.25 321 GLN A N 1
ATOM 2587 C CA . GLN A 1 321 ? -1.001 -1.198 -8.391 1.00 53.25 321 GLN A CA 1
ATOM 2588 C C . GLN A 1 321 ? -1.517 0.172 -7.942 1.00 53.25 321 GLN A C 1
ATOM 2590 O O . GLN A 1 321 ? -1.924 0.972 -8.780 1.00 53.25 321 GLN A O 1
ATOM 2595 N N . ILE A 1 322 ? -1.528 0.452 -6.638 1.00 49.50 322 ILE A N 1
ATOM 2596 C CA . ILE A 1 322 ? -2.193 1.638 -6.086 1.00 49.50 322 ILE A CA 1
ATOM 2597 C C . ILE A 1 322 ? -1.135 2.558 -5.481 1.00 49.50 322 ILE A C 1
ATOM 2599 O O . ILE A 1 322 ? -0.883 2.563 -4.284 1.00 49.50 322 ILE A O 1
ATOM 2603 N N . ARG A 1 323 ? -0.495 3.367 -6.313 1.00 44.59 323 ARG A N 1
ATOM 2604 C CA . ARG A 1 323 ? 0.163 4.590 -5.847 1.00 44.59 323 ARG A CA 1
ATOM 2605 C C . ARG A 1 323 ? -0.590 5.730 -6.516 1.00 44.59 323 ARG A C 1
ATOM 2607 O O . ARG A 1 323 ? -0.442 5.903 -7.726 1.00 44.59 323 ARG A O 1
ATOM 2614 N N . LEU A 1 324 ? -1.502 6.344 -5.760 1.00 36.03 324 LEU A N 1
ATOM 2615 C CA . LEU A 1 324 ? -2.274 7.503 -6.209 1.00 36.03 324 LEU A CA 1
ATOM 2616 C C . LEU A 1 324 ? -1.337 8.604 -6.716 1.00 36.03 324 LEU A C 1
ATOM 2618 O O . LEU A 1 324 ? -0.280 8.790 -6.075 1.00 36.03 324 LEU A O 1
#

Secondary structure (DSSP, 8-state):
--THHHHHIIIIIIIHHHHHHTSTTTSTT--TTHHHHHHHHHHHHHTTSS-TTTTHHHHTTS-HHHHH-TTTHHHHHHHHHHHH--TT---HHHHHHHHHHHHHHHHHHHHHHHHHHHHHHHHHHHHHTT-----S--------S--------PPP-SS--HHHHHHHHHH--S-TTSTTSHHHHHHHHHHHHHHHHHH---HHHHHHHHHHTTTT-S-SS--TTHHHHHHHHHHHHHTT-STT------HHHHHHHHHHHHHTTS---GGG---HHHHHHHHHHHTTGGGGT----GGG--STTTTSHHHHHHHHHHHHH---